Protein AF-U1PH98-F1 (afdb_monomer_lite)

Foldseek 3Di:
DDDDDDDPDDPPPPPPPPPPPPPVPDPDQPLVVLLLPDADDPVLLVVLVQLLCLLVVNDPDPPDFLEAEAAAAPPPCQVSSLSPVQQLQQLVNCVVCLVVSQCSQCVPPPDRGQDVVSSVSSVVSSVFEHGHEQADELVVCFPVPPDAPLLRSVLSQQQQCLLQVDDDLQHRGFASHQLRSLLLSVCVVDPCNVVLLVQLVVQVVVVDPDCPPPPPDSRNSVVVCSVDVVSVVRRSLVSVCVRPVDSPCSVVSGDPDRALLNSLVVSVVSQVVSCVVDPHRYAYEYEAEPLCSSCPVPVVNLVRVVSNSVSCRVVVVSRYHYYYYDHDDSVVVVPPVVVVD

Secondary structure (DSSP, 8-state):
-----S-S---TT------------S-S-HHHHHHHH----HHHHHHHHHHHHHHTT--S-TTS-SEEEEE--TTSSHHHHHHHHHHHT-HHHHTTTHHHHHHHHH--TTS--S-HHHHHHHHHHHHH-EEEEEEEEGGGGTT-TT--HHHHHHHHHHT-HHHH--BSSS-BSS-SSHHHHHHHHHHTTSTTGGGHHHHHHHHHHHH-SS--SS---TTTHHHHHHH-HHHHHHHHHHHHHHHHS-STTGGGGS-SS--HHHHHHHHHHHHHHHHTTSSS-EEEEEEEE-HHHHHTT-HHHHHHHHHHHHHHHHHHTTSEEEEEEESS-GGGGHHHHTT--

Sequence (341 aa):
MTESGWFENFPADFEESVRIDRDNQSGSDPRKQAIESYHVTADSKSFVEDFIDRLLDESEDMRTGSNYWLYGYYGSGKSHLLTVLDGLMDSEWMQGRMETVCGDLASDQRSSGLSSELRDRLEDVHSECHVIPISVNLLKYQGQKQRSFSEIVLRHAHQSPDLTGVEDGVSAGLSSQTDVAYFEDWYRTTDAWDDRRSQAKAVVDSETSEPTEYDWERNSIWEDVQEYSALADVVLPKLFEEQTGTRDGYTDIQPSNVDPEEAVRRLESLRDARDREFDKPVKLVLLLDEVSLFIGTDFDRLTELQTLAENVDDIGGGNIQLVATAQANIEDVQPRFAAHG

Organism: NCBI:txid1238424

Structure (mmCIF, N/CA/C/O backbone):
data_AF-U1PH98-F1
#
_entry.id   AF-U1PH98-F1
#
loop_
_atom_site.group_PDB
_atom_site.id
_atom_site.type_symbol
_atom_site.label_atom_id
_atom_site.label_alt_id
_atom_site.label_comp_id
_atom_site.label_asym_id
_atom_site.label_entity_id
_atom_site.label_seq_id
_atom_site.pdbx_PDB_ins_code
_atom_site.Cartn_x
_atom_site.Cartn_y
_atom_site.Cartn_z
_atom_site.occupancy
_atom_site.B_iso_or_equiv
_atom_site.auth_seq_id
_atom_site.auth_comp_id
_atom_site.auth_asym_id
_atom_site.auth_atom_id
_atom_site.pdbx_PDB_model_num
ATOM 1 N N . MET A 1 1 ? 50.730 29.680 19.683 1.00 37.62 1 MET A N 1
ATOM 2 C CA . MET A 1 1 ? 50.411 28.598 20.633 1.00 37.62 1 MET A CA 1
ATOM 3 C C . MET A 1 1 ? 48.919 28.375 20.537 1.00 37.62 1 MET A C 1
ATOM 5 O O . MET A 1 1 ? 48.156 29.178 21.046 1.00 37.62 1 MET A O 1
ATOM 9 N N . THR A 1 2 ? 48.542 27.399 19.722 1.00 35.78 2 THR A N 1
ATOM 10 C CA . THR A 1 2 ? 47.176 26.917 19.504 1.00 35.78 2 THR A CA 1
ATOM 11 C C . THR A 1 2 ? 46.928 25.794 20.502 1.00 35.78 2 THR A C 1
ATOM 13 O O . THR A 1 2 ? 47.647 24.799 20.456 1.00 35.78 2 THR A O 1
ATOM 16 N N . GLU A 1 3 ? 45.960 25.956 21.400 1.00 34.81 3 GLU A N 1
ATOM 17 C CA . GLU A 1 3 ? 45.480 24.854 22.235 1.00 34.81 3 GLU A CA 1
ATOM 18 C C . GLU A 1 3 ? 44.272 24.209 21.557 1.00 34.81 3 GLU A C 1
ATOM 20 O O . GLU A 1 3 ? 43.172 24.757 21.505 1.00 34.81 3 GLU A O 1
ATOM 25 N N . SER A 1 4 ? 44.544 23.045 20.978 1.00 47.31 4 SER A N 1
ATOM 26 C CA . SER A 1 4 ? 43.584 22.073 20.480 1.00 47.31 4 SER A CA 1
ATOM 27 C C . SER A 1 4 ? 43.102 21.251 21.675 1.00 47.31 4 SER A C 1
ATOM 29 O O . SER A 1 4 ? 43.891 20.516 22.258 1.00 47.31 4 SER A O 1
ATOM 31 N N . GLY A 1 5 ? 41.834 21.383 22.055 1.00 43.06 5 GLY A N 1
ATOM 32 C CA . GLY A 1 5 ? 41.282 20.692 23.226 1.00 43.06 5 GLY A CA 1
ATOM 33 C C . GLY A 1 5 ? 39.797 20.371 23.097 1.00 43.06 5 GLY A C 1
ATOM 34 O O . GLY A 1 5 ? 39.061 20.530 24.060 1.00 43.06 5 GLY A O 1
ATOM 35 N N . TRP A 1 6 ? 39.347 19.988 21.899 1.00 51.62 6 TRP A N 1
ATOM 36 C CA . TRP A 1 6 ? 37.935 19.672 21.632 1.00 51.62 6 TRP A CA 1
ATOM 37 C C . TRP A 1 6 ? 37.673 18.188 21.312 1.00 51.62 6 TRP A C 1
ATOM 39 O O . TRP A 1 6 ? 36.518 17.804 21.189 1.00 51.62 6 TRP A O 1
ATOM 49 N N . PHE A 1 7 ? 38.709 17.342 21.218 1.00 42.56 7 PHE A N 1
ATOM 50 C CA . PHE A 1 7 ? 38.578 15.935 20.798 1.00 42.56 7 PHE A CA 1
ATOM 51 C C . PHE A 1 7 ? 39.439 14.963 21.616 1.00 42.56 7 PHE A C 1
ATOM 53 O O . PHE A 1 7 ? 40.167 14.151 21.056 1.00 42.56 7 PHE A O 1
ATOM 60 N N . GLU A 1 8 ? 39.365 15.006 22.943 1.00 43.09 8 GLU A N 1
ATOM 61 C CA . GLU A 1 8 ? 39.935 13.928 23.762 1.00 43.09 8 GLU A CA 1
ATOM 62 C C . GLU A 1 8 ? 38.895 13.427 24.760 1.00 43.09 8 GLU A C 1
ATOM 64 O O . GLU A 1 8 ? 38.812 13.906 25.888 1.00 43.09 8 GLU A O 1
ATOM 69 N N . ASN A 1 9 ? 38.051 12.508 24.268 1.00 45.00 9 ASN A N 1
ATOM 70 C CA . ASN A 1 9 ? 37.508 11.314 24.938 1.00 45.00 9 ASN A CA 1
ATOM 71 C C . ASN A 1 9 ? 36.168 10.911 24.300 1.00 45.00 9 ASN A C 1
ATOM 73 O O . ASN A 1 9 ? 35.105 11.166 24.862 1.00 45.00 9 ASN A O 1
ATOM 77 N N . PHE A 1 10 ? 36.221 10.246 23.144 1.00 44.81 10 PHE A N 1
ATOM 78 C CA . PHE A 1 10 ? 35.099 9.435 22.664 1.00 44.81 10 PHE A CA 1
ATOM 79 C C . PHE A 1 10 ? 35.416 7.950 22.915 1.00 44.81 10 PHE A C 1
ATOM 81 O O . PHE A 1 10 ? 36.537 7.520 22.624 1.00 44.81 10 PHE A O 1
ATOM 88 N N . PRO A 1 11 ? 34.483 7.161 23.480 1.00 43.06 11 PRO A N 1
ATOM 89 C CA . PRO A 1 11 ? 34.591 5.703 23.522 1.00 43.06 11 PRO A CA 1
ATOM 90 C C . PRO A 1 11 ? 34.730 5.122 22.107 1.00 43.06 11 PRO A C 1
ATOM 92 O O . PRO A 1 11 ? 34.219 5.697 21.151 1.00 43.06 11 PRO A O 1
ATOM 95 N N . ALA A 1 12 ? 35.379 3.963 21.977 1.00 46.84 12 ALA A N 1
ATOM 96 C CA . ALA A 1 12 ? 35.670 3.314 20.692 1.00 46.84 12 ALA A CA 1
ATOM 97 C C . ALA A 1 12 ? 34.436 2.810 19.901 1.00 46.84 12 ALA A C 1
ATOM 99 O O . ALA A 1 12 ? 34.620 2.277 18.814 1.00 46.84 12 ALA A O 1
ATOM 100 N N . ASP A 1 13 ? 33.215 3.035 20.399 1.00 43.91 13 ASP A N 1
ATOM 101 C CA . ASP A 1 13 ? 31.945 2.639 19.766 1.00 43.91 13 ASP A CA 1
ATOM 102 C C . ASP A 1 13 ? 31.075 3.856 19.392 1.00 43.91 13 ASP A C 1
ATOM 104 O O . ASP A 1 13 ? 29.851 3.838 19.513 1.00 43.91 13 ASP A O 1
ATOM 108 N N . PHE A 1 14 ? 31.697 4.957 18.968 1.00 33.25 14 PHE A N 1
ATOM 109 C CA . PHE A 1 14 ? 30.978 6.135 18.481 1.00 33.25 14 PHE A CA 1
ATOM 110 C C . PHE A 1 14 ? 30.845 6.090 16.951 1.00 33.25 14 PHE A C 1
ATOM 112 O O . PHE A 1 14 ? 31.545 6.793 16.224 1.00 33.25 14 PHE A O 1
ATOM 119 N N . GLU A 1 15 ? 29.944 5.241 16.449 1.00 39.72 15 GLU A N 1
ATOM 120 C CA . GLU A 1 15 ? 29.408 5.371 15.088 1.00 39.72 15 GLU A CA 1
ATOM 121 C C . GLU A 1 15 ? 28.337 6.470 15.077 1.00 39.72 15 GLU A C 1
ATOM 123 O O . GLU A 1 15 ? 27.137 6.216 14.997 1.00 39.72 15 GLU A O 1
ATOM 128 N N . GLU A 1 16 ? 28.764 7.727 15.167 1.00 37.12 16 GLU A N 1
ATOM 129 C CA . GLU A 1 16 ? 27.885 8.854 14.860 1.00 37.12 16 GLU A CA 1
ATOM 130 C C . GLU A 1 16 ? 27.808 8.992 13.336 1.00 37.12 16 GLU A C 1
ATOM 132 O O . GLU A 1 16 ? 28.489 9.800 12.701 1.00 37.12 16 GLU A O 1
ATOM 137 N N . SER A 1 17 ? 26.999 8.130 12.714 1.00 37.72 17 SER A N 1
ATOM 138 C CA . SER A 1 17 ? 26.569 8.353 11.341 1.00 37.72 17 SER A CA 1
ATOM 139 C C . SER A 1 17 ? 25.684 9.594 11.344 1.00 37.72 17 SER A C 1
ATOM 141 O O . SER A 1 17 ? 24.525 9.536 11.757 1.00 37.72 17 SER A O 1
ATOM 143 N N . VAL A 1 18 ? 26.216 10.725 10.889 1.00 33.09 18 VAL A N 1
ATOM 144 C CA . VAL A 1 18 ? 25.385 11.882 10.560 1.00 33.09 18 VAL A CA 1
ATOM 145 C C . VAL A 1 18 ? 24.500 11.474 9.383 1.00 33.09 18 VAL A C 1
ATOM 147 O O . VAL A 1 18 ? 24.920 11.500 8.226 1.00 33.09 18 VAL A O 1
ATOM 150 N N . ARG A 1 19 ? 23.274 11.041 9.682 1.00 45.16 19 ARG A N 1
ATOM 151 C CA . ARG A 1 19 ? 22.217 10.897 8.686 1.00 45.16 19 ARG A CA 1
ATOM 152 C C . ARG A 1 19 ? 21.704 12.297 8.414 1.00 45.16 19 ARG A C 1
ATOM 154 O O . ARG A 1 19 ? 21.053 12.905 9.256 1.00 45.16 19 ARG A O 1
ATOM 161 N N . ILE A 1 20 ? 22.056 12.831 7.251 1.00 37.91 20 ILE A N 1
ATOM 162 C CA . ILE A 1 20 ? 21.333 13.972 6.706 1.00 37.91 20 ILE A CA 1
ATOM 163 C C . ILE A 1 20 ? 20.022 13.389 6.192 1.00 37.91 20 ILE A C 1
ATOM 165 O O . ILE A 1 20 ? 19.916 13.041 5.017 1.00 37.91 20 ILE A O 1
ATOM 169 N N . ASP A 1 21 ? 19.041 13.244 7.080 1.00 40.88 21 ASP A N 1
ATOM 170 C CA . ASP A 1 21 ? 17.664 13.254 6.618 1.00 40.88 21 ASP A CA 1
ATOM 171 C C . ASP A 1 21 ? 17.481 14.616 5.952 1.00 40.88 21 ASP A C 1
ATOM 173 O O . ASP A 1 21 ? 17.541 15.674 6.585 1.00 40.88 21 ASP A O 1
ATOM 177 N N . ARG A 1 22 ? 17.332 14.606 4.625 1.00 42.78 22 ARG A N 1
ATOM 178 C CA . ARG A 1 22 ? 16.648 15.701 3.948 1.00 42.78 22 ARG A CA 1
ATOM 179 C C . ARG A 1 22 ? 15.192 15.601 4.385 1.00 42.78 22 ARG A C 1
ATOM 181 O O . ARG A 1 22 ? 14.341 15.172 3.612 1.00 42.78 22 ARG A O 1
ATOM 188 N N . ASP A 1 23 ? 14.911 16.001 5.621 1.00 39.31 23 ASP A N 1
ATOM 189 C CA . ASP A 1 23 ? 13.588 16.500 5.943 1.00 39.31 23 ASP A CA 1
ATOM 190 C C . ASP A 1 23 ? 13.297 17.557 4.890 1.00 39.31 23 ASP A C 1
ATOM 192 O O . ASP A 1 23 ? 14.108 18.461 4.648 1.00 39.31 23 ASP A O 1
ATOM 196 N N . ASN A 1 24 ? 12.204 17.340 4.171 1.00 42.88 24 ASN A N 1
ATOM 197 C CA . ASN A 1 24 ? 11.828 18.052 2.967 1.00 42.88 24 ASN A CA 1
ATOM 198 C C . ASN A 1 24 ? 11.469 19.506 3.341 1.00 42.88 24 ASN A C 1
ATOM 200 O O . ASN A 1 24 ? 10.311 19.900 3.379 1.00 42.88 24 ASN A O 1
ATOM 204 N N . GLN A 1 25 ? 12.477 20.325 3.663 1.00 38.06 25 GLN A N 1
ATOM 205 C CA . GLN A 1 25 ? 12.346 21.748 4.007 1.00 38.06 25 GLN A CA 1
ATOM 206 C C . GLN A 1 25 ? 11.943 22.598 2.791 1.00 38.06 25 GLN A C 1
ATOM 208 O O . GLN A 1 25 ? 11.728 23.802 2.900 1.00 38.06 25 GLN A O 1
ATOM 213 N N . SER A 1 26 ? 11.834 21.975 1.619 1.00 44.28 26 SER A N 1
ATOM 214 C CA . SER A 1 26 ? 11.168 22.528 0.450 1.00 44.28 26 SER A CA 1
ATOM 215 C C . SER A 1 26 ? 9.878 21.740 0.280 1.00 44.28 26 SER A C 1
ATOM 217 O O . SER A 1 26 ? 9.949 20.539 0.056 1.00 44.28 26 SER A O 1
ATOM 219 N N . GLY A 1 27 ? 8.712 22.384 0.364 1.00 52.47 27 GLY A N 1
ATOM 220 C CA . GLY A 1 27 ? 7.401 21.776 0.074 1.00 52.47 27 GLY A CA 1
ATOM 221 C C . GLY A 1 27 ? 7.215 21.398 -1.405 1.00 52.47 27 GLY A C 1
ATOM 222 O O . GLY A 1 27 ? 6.177 21.674 -1.994 1.00 52.47 27 GLY A O 1
ATOM 223 N N . SER A 1 28 ? 8.257 20.855 -2.029 1.00 64.25 28 SER A N 1
ATOM 224 C CA . SER A 1 28 ? 8.316 20.403 -3.407 1.00 64.25 28 SER A CA 1
ATOM 225 C C . SER A 1 28 ? 8.270 18.879 -3.402 1.00 64.25 28 SER A C 1
ATOM 227 O O . SER A 1 28 ? 9.022 18.224 -2.677 1.00 64.25 28 SER A O 1
ATOM 229 N N . ASP A 1 29 ? 7.357 18.337 -4.199 1.00 83.31 29 ASP A N 1
ATOM 230 C CA . ASP A 1 29 ? 7.126 16.906 -4.343 1.00 83.31 29 ASP A CA 1
ATOM 231 C C . ASP A 1 29 ? 8.427 16.183 -4.763 1.00 83.31 29 ASP A C 1
ATOM 233 O O . ASP A 1 29 ? 9.024 16.558 -5.784 1.00 83.31 29 ASP A O 1
ATOM 237 N N . PRO A 1 30 ? 8.898 15.174 -4.002 1.00 86.31 30 PRO A N 1
ATOM 238 C CA . PRO A 1 30 ? 10.121 14.443 -4.332 1.00 86.31 30 PRO A CA 1
ATOM 239 C C . PRO A 1 30 ? 10.048 13.756 -5.703 1.00 86.31 30 PRO A C 1
ATOM 241 O O . PRO A 1 30 ? 11.072 13.671 -6.384 1.00 86.31 30 PRO A O 1
ATOM 244 N N . ARG A 1 31 ? 8.855 13.345 -6.154 1.00 92.06 31 ARG A N 1
ATOM 245 C CA . ARG A 1 31 ? 8.642 12.704 -7.463 1.00 92.06 31 ARG A CA 1
ATOM 246 C C . ARG A 1 31 ? 8.945 13.660 -8.604 1.00 92.06 31 ARG A C 1
ATOM 248 O O . ARG A 1 31 ? 9.644 13.301 -9.547 1.00 92.06 31 ARG A O 1
ATOM 255 N N . LYS A 1 32 ? 8.517 14.920 -8.473 1.00 90.56 32 LYS A N 1
ATOM 256 C CA . LYS A 1 32 ? 8.798 15.968 -9.463 1.00 90.56 32 LYS A CA 1
ATOM 257 C C . LYS A 1 32 ? 10.302 16.199 -9.620 1.00 90.56 32 LYS A C 1
ATOM 259 O O . LYS A 1 32 ? 10.815 16.179 -10.732 1.00 90.56 32 LYS A O 1
ATOM 264 N N . GLN A 1 33 ? 11.015 16.367 -8.506 1.00 90.31 33 GLN A N 1
ATOM 265 C CA . GLN A 1 33 ? 12.470 16.565 -8.529 1.00 90.31 33 GLN A CA 1
ATOM 266 C C . GLN A 1 33 ? 13.204 15.345 -9.097 1.00 90.31 33 GLN A C 1
ATOM 268 O O . GLN A 1 33 ? 14.204 15.492 -9.806 1.00 90.31 33 GLN A O 1
ATOM 273 N N . ALA A 1 34 ? 12.723 14.138 -8.786 1.00 91.00 34 ALA A N 1
ATOM 274 C CA . ALA A 1 34 ? 13.278 12.912 -9.333 1.00 91.00 34 ALA A CA 1
ATOM 275 C C . ALA A 1 34 ? 13.111 12.871 -10.856 1.00 91.00 34 ALA A C 1
ATOM 277 O O . ALA A 1 34 ? 14.103 12.666 -11.547 1.00 91.00 34 ALA A O 1
ATOM 278 N N . ILE A 1 35 ? 11.913 13.150 -11.376 1.00 90.81 35 ILE A N 1
ATOM 279 C CA . ILE A 1 35 ? 11.618 13.195 -12.816 1.00 90.81 35 ILE A CA 1
ATOM 280 C C . ILE A 1 35 ? 12.482 14.234 -13.542 1.00 90.81 35 ILE A C 1
ATOM 282 O O . ILE A 1 35 ? 13.145 13.888 -14.516 1.00 90.81 35 ILE A O 1
ATOM 286 N N . GLU A 1 36 ? 12.565 15.465 -13.029 1.00 89.69 36 GLU A N 1
ATOM 287 C CA . GLU A 1 36 ? 13.363 16.552 -13.628 1.00 89.69 36 GLU A CA 1
ATOM 288 C C . GLU A 1 36 ? 14.866 16.232 -13.719 1.00 89.69 36 GLU A C 1
ATOM 290 O O . GLU A 1 36 ? 15.572 16.751 -14.582 1.00 89.69 36 GLU A O 1
ATOM 295 N N . SER A 1 37 ? 15.380 15.403 -12.806 1.00 88.69 37 SER A N 1
ATOM 296 C CA . SER A 1 37 ? 16.801 15.038 -12.742 1.00 88.69 37 SER A CA 1
ATOM 297 C C . SER A 1 37 ? 17.108 13.642 -13.292 1.00 88.69 37 SER A C 1
ATOM 299 O O . SER A 1 37 ? 18.276 13.229 -13.312 1.00 88.69 37 SER A O 1
ATOM 301 N N . TYR A 1 38 ? 16.089 12.898 -13.732 1.00 89.00 38 TYR A N 1
ATOM 302 C CA . TYR A 1 38 ? 16.256 11.526 -14.184 1.00 89.00 38 TYR A CA 1
ATOM 303 C C . TYR A 1 38 ? 16.830 11.465 -15.596 1.00 89.00 38 TYR A C 1
ATOM 305 O O . TYR A 1 38 ? 16.337 12.100 -16.522 1.00 89.00 38 TYR A O 1
ATOM 313 N N . HIS A 1 39 ? 17.864 10.646 -15.765 1.00 85.56 39 HIS A N 1
ATOM 314 C CA . HIS A 1 39 ? 18.476 10.409 -17.065 1.00 85.56 39 HIS A CA 1
ATOM 315 C C . HIS A 1 39 ? 17.968 9.073 -17.608 1.00 85.56 39 HIS A C 1
ATOM 317 O O . HIS A 1 39 ? 18.297 8.012 -17.070 1.00 85.56 39 HIS A O 1
ATOM 323 N N . VAL A 1 40 ? 17.167 9.118 -18.675 1.00 84.31 40 VAL A N 1
ATOM 324 C CA . VAL A 1 40 ? 16.612 7.909 -19.296 1.00 84.31 40 VAL A CA 1
ATOM 325 C C . VAL A 1 40 ? 17.722 7.135 -20.011 1.00 84.31 40 VAL A C 1
ATOM 327 O O . VAL A 1 40 ? 18.382 7.637 -20.927 1.00 84.31 40 VAL A O 1
ATOM 330 N N . THR A 1 41 ? 17.918 5.889 -19.584 1.00 85.00 41 THR A N 1
ATOM 331 C CA . THR A 1 41 ? 18.849 4.925 -20.182 1.00 85.00 41 THR A CA 1
ATOM 332 C C . THR A 1 41 ? 18.084 3.924 -21.041 1.00 85.00 41 THR A C 1
ATOM 334 O O . THR A 1 41 ? 16.873 3.782 -20.896 1.00 85.00 41 THR A O 1
ATOM 337 N N . ALA A 1 42 ? 18.776 3.198 -21.923 1.00 83.31 42 ALA A N 1
ATOM 338 C CA . ALA A 1 42 ? 18.140 2.135 -22.706 1.00 83.31 42 ALA A CA 1
ATOM 339 C C . ALA A 1 42 ? 17.526 1.044 -21.806 1.00 83.31 42 ALA A C 1
ATOM 341 O O . ALA A 1 42 ? 16.417 0.588 -22.075 1.00 83.31 42 ALA A O 1
ATOM 342 N N . ASP A 1 43 ? 18.211 0.686 -20.716 1.00 85.25 43 ASP A N 1
ATOM 343 C CA . ASP A 1 43 ? 17.750 -0.337 -19.773 1.00 85.25 43 ASP A CA 1
ATOM 344 C C . ASP A 1 43 ? 16.519 0.136 -18.994 1.00 85.25 43 ASP A C 1
ATOM 346 O O . ASP A 1 43 ? 15.524 -0.580 -18.923 1.00 85.25 43 ASP A O 1
ATOM 350 N N . SER A 1 44 ? 16.544 1.363 -18.457 1.00 87.06 44 SER A N 1
ATOM 351 C CA . SER A 1 44 ? 15.386 1.910 -17.742 1.00 87.06 44 SER A CA 1
ATOM 352 C C . SER A 1 44 ? 14.187 2.138 -18.652 1.00 87.06 44 SER A C 1
ATOM 354 O O . SER A 1 44 ? 13.066 1.864 -18.239 1.00 87.06 44 SER A O 1
ATOM 356 N N . LYS A 1 45 ? 14.411 2.561 -19.900 1.00 86.38 45 LYS A N 1
ATOM 357 C CA . LYS A 1 45 ? 13.351 2.648 -20.905 1.00 86.38 45 LYS A CA 1
ATOM 358 C C . LYS A 1 45 ? 12.714 1.280 -21.165 1.00 86.38 45 LYS A C 1
ATOM 360 O O . LYS A 1 45 ? 11.502 1.162 -21.055 1.00 86.38 45 LYS A O 1
ATOM 365 N N . SER A 1 46 ? 13.532 0.262 -21.443 1.00 86.81 46 SER A N 1
ATOM 366 C CA . SER A 1 46 ? 13.046 -1.098 -21.725 1.00 86.81 46 SER A CA 1
ATOM 367 C C . SER A 1 46 ? 12.281 -1.684 -20.535 1.00 86.81 46 SER A C 1
ATOM 369 O O . SER A 1 46 ? 11.260 -2.334 -20.717 1.00 86.81 46 SER A O 1
ATOM 371 N N . PHE A 1 47 ? 12.757 -1.425 -19.312 1.00 90.19 47 PHE A N 1
ATOM 372 C CA . PHE A 1 47 ? 12.061 -1.821 -18.089 1.00 90.19 47 PHE A CA 1
ATOM 373 C C . PHE A 1 47 ? 10.694 -1.142 -17.956 1.00 90.19 47 PHE A C 1
ATOM 375 O O . PHE A 1 47 ? 9.719 -1.827 -17.680 1.00 90.19 47 PHE A O 1
ATOM 382 N N . VAL A 1 48 ? 10.607 0.179 -18.149 1.00 90.75 48 VAL A N 1
ATOM 383 C CA . VAL A 1 48 ? 9.329 0.901 -18.030 1.00 90.75 48 VAL A CA 1
ATOM 384 C C . VAL A 1 48 ? 8.348 0.470 -19.126 1.00 90.75 48 VAL A C 1
ATOM 386 O O . VAL A 1 48 ? 7.170 0.309 -18.834 1.00 90.75 48 VAL A O 1
ATOM 389 N N . GLU A 1 49 ? 8.813 0.238 -20.358 1.00 89.00 49 GLU A N 1
ATOM 390 C CA . GLU A 1 49 ? 7.972 -0.280 -21.450 1.00 89.00 49 GLU A CA 1
ATOM 391 C C . GLU A 1 49 ? 7.370 -1.648 -21.092 1.00 89.00 49 GLU A C 1
ATOM 393 O O . GLU A 1 49 ? 6.146 -1.787 -21.106 1.00 89.00 49 GLU A O 1
ATOM 398 N N . ASP A 1 50 ? 8.203 -2.608 -20.674 1.00 89.31 50 ASP A N 1
ATOM 399 C CA . ASP A 1 50 ? 7.752 -3.941 -20.246 1.00 89.31 50 ASP A CA 1
ATOM 400 C C . ASP A 1 50 ? 6.848 -3.880 -19.002 1.00 89.31 50 ASP A C 1
ATOM 402 O O . ASP A 1 50 ? 5.864 -4.611 -18.912 1.00 89.31 50 ASP A O 1
ATOM 406 N N . PHE A 1 51 ? 7.138 -2.977 -18.059 1.00 91.94 51 PHE A N 1
ATOM 407 C CA . PHE A 1 51 ? 6.291 -2.743 -16.889 1.00 91.94 51 PHE A CA 1
ATOM 408 C C . PHE A 1 51 ? 4.887 -2.283 -17.293 1.00 91.94 51 PHE A C 1
ATOM 410 O O . PHE A 1 51 ? 3.894 -2.830 -16.813 1.00 91.94 51 PHE A O 1
ATOM 417 N N . ILE A 1 52 ? 4.795 -1.330 -18.224 1.00 92.31 52 ILE A N 1
ATOM 418 C CA . ILE A 1 52 ? 3.515 -0.855 -18.758 1.00 92.31 52 ILE A CA 1
ATOM 419 C C . ILE A 1 52 ? 2.789 -1.972 -19.526 1.00 92.31 52 ILE A C 1
ATOM 421 O O . ILE A 1 52 ? 1.588 -2.136 -19.325 1.00 92.31 52 ILE A O 1
ATOM 425 N N . ASP A 1 53 ? 3.499 -2.787 -20.322 1.00 89.88 53 ASP A N 1
ATOM 426 C CA . ASP A 1 53 ? 2.910 -3.954 -21.013 1.00 89.88 53 ASP A CA 1
ATOM 427 C C . ASP A 1 53 ? 2.236 -4.904 -20.028 1.00 89.88 53 ASP A C 1
ATOM 429 O O . ASP A 1 53 ? 1.120 -5.363 -20.266 1.00 89.88 53 ASP A O 1
ATOM 433 N N . ARG A 1 54 ? 2.885 -5.194 -18.897 1.00 87.88 54 ARG A N 1
ATOM 434 C CA . ARG A 1 54 ? 2.285 -6.058 -17.874 1.00 87.88 54 ARG A CA 1
ATOM 435 C C . ARG A 1 54 ? 1.131 -5.388 -17.149 1.00 87.88 54 ARG A C 1
ATOM 437 O O . ARG A 1 54 ? 0.165 -6.061 -16.811 1.00 87.88 54 ARG A O 1
ATOM 444 N N . LEU A 1 55 ? 1.224 -4.087 -16.882 1.00 89.56 55 LEU A N 1
ATOM 445 C CA . LEU A 1 55 ? 0.175 -3.348 -16.177 1.00 89.56 55 LEU A CA 1
ATOM 446 C C . LEU A 1 55 ? -1.129 -3.296 -16.986 1.00 89.56 55 LEU A C 1
ATOM 448 O O . LEU A 1 55 ? -2.209 -3.412 -16.403 1.00 89.56 55 LEU A O 1
ATOM 452 N N . LEU A 1 56 ? -1.011 -3.190 -18.312 1.00 90.31 56 LEU A N 1
ATOM 453 C CA . LEU A 1 56 ? -2.117 -3.207 -19.272 1.00 90.31 56 LEU A CA 1
ATOM 454 C C . LEU A 1 56 ? -2.574 -4.623 -19.682 1.00 90.31 56 LEU A C 1
ATOM 456 O O . LEU A 1 56 ? -3.506 -4.749 -20.468 1.00 90.31 56 LEU A O 1
ATOM 460 N N . ASP A 1 57 ? -1.960 -5.686 -19.147 1.00 86.31 57 ASP A N 1
ATOM 461 C CA . ASP A 1 57 ? -2.224 -7.087 -19.538 1.00 86.31 57 ASP A CA 1
ATOM 462 C C . ASP A 1 57 ? -1.962 -7.368 -21.040 1.00 86.31 57 ASP A C 1
ATOM 464 O O . ASP A 1 57 ? -2.583 -8.219 -21.676 1.00 86.31 57 ASP A O 1
ATOM 468 N N . GLU A 1 58 ? -1.006 -6.640 -21.625 1.00 84.69 58 GLU A N 1
ATOM 469 C CA . GLU A 1 58 ? -0.582 -6.746 -23.029 1.00 84.69 58 GLU A CA 1
ATOM 470 C C . GLU A 1 58 ? 0.696 -7.582 -23.207 1.00 84.69 58 GLU A C 1
ATOM 472 O O . GLU A 1 58 ? 1.163 -7.799 -24.328 1.00 84.69 58 GLU A O 1
ATOM 477 N N . SER A 1 59 ? 1.287 -8.056 -22.109 1.00 77.81 59 SER A N 1
ATOM 478 C CA . SER A 1 59 ? 2.551 -8.789 -22.150 1.00 77.81 59 SER A CA 1
ATOM 479 C C . SER A 1 59 ? 2.426 -10.117 -22.903 1.00 77.81 59 SER A C 1
ATOM 481 O O . SER A 1 59 ? 1.577 -10.958 -22.605 1.00 77.81 59 SER A O 1
ATOM 483 N N . GLU A 1 60 ? 3.332 -10.350 -23.859 1.00 61.34 60 GLU A N 1
ATOM 484 C CA . GLU A 1 60 ? 3.379 -11.605 -24.621 1.00 61.34 60 GLU A CA 1
ATOM 485 C C . GLU A 1 60 ? 3.778 -12.816 -23.754 1.00 61.34 60 GLU A C 1
ATOM 487 O O . GLU A 1 60 ? 3.510 -13.965 -24.126 1.00 61.34 60 GLU A O 1
ATOM 492 N N . ASP A 1 61 ? 4.412 -12.583 -22.598 1.00 64.25 61 ASP A N 1
ATOM 493 C CA . ASP A 1 61 ? 4.897 -13.633 -21.706 1.00 64.25 61 ASP A CA 1
ATOM 494 C C . ASP A 1 61 ? 4.001 -13.830 -20.479 1.00 64.25 61 ASP A C 1
ATOM 496 O O . ASP A 1 61 ? 4.294 -13.372 -19.376 1.00 64.25 61 ASP A O 1
ATOM 500 N N . MET A 1 62 ? 2.956 -14.640 -20.657 1.00 54.38 62 MET A N 1
ATOM 501 C CA . MET A 1 62 ? 2.058 -15.075 -19.577 1.00 54.38 62 MET A CA 1
ATOM 502 C C . MET A 1 62 ? 2.750 -15.885 -18.459 1.00 54.38 62 MET A C 1
ATOM 504 O O . MET A 1 62 ? 2.078 -16.318 -17.525 1.00 54.38 62 MET A O 1
ATOM 508 N N . ARG A 1 63 ? 4.056 -16.189 -18.563 1.00 55.50 63 ARG A N 1
ATOM 509 C CA . ARG A 1 63 ? 4.812 -16.886 -17.507 1.00 55.50 63 ARG A CA 1
ATOM 510 C C . ARG A 1 63 ? 5.544 -15.944 -16.569 1.00 55.50 63 ARG A C 1
ATOM 512 O O . ARG A 1 63 ? 5.975 -16.404 -15.512 1.00 55.50 63 ARG A O 1
ATOM 519 N N . THR A 1 64 ? 5.741 -14.688 -16.957 1.00 63.69 64 THR A N 1
ATOM 520 C CA . THR A 1 64 ? 6.424 -13.739 -16.090 1.00 63.69 64 THR A CA 1
ATOM 521 C C . THR A 1 64 ? 5.399 -13.144 -15.130 1.00 63.69 64 THR A C 1
ATOM 523 O O . THR A 1 64 ? 4.429 -12.530 -15.560 1.00 63.69 64 THR A O 1
ATOM 526 N N . GLY A 1 65 ? 5.585 -13.400 -13.832 1.00 77.06 65 GLY A N 1
ATOM 527 C CA . GLY A 1 65 ? 4.694 -12.913 -12.780 1.00 77.06 65 GLY A CA 1
ATOM 528 C C . GLY A 1 65 ? 4.680 -11.385 -12.656 1.00 77.06 65 GLY A C 1
ATOM 529 O O . GLY A 1 65 ? 5.344 -10.649 -13.389 1.00 77.06 65 GLY A O 1
ATOM 530 N N . SER A 1 66 ? 3.957 -10.905 -11.656 1.00 84.69 66 SER A N 1
ATOM 531 C CA . SER A 1 66 ? 3.751 -9.495 -11.317 1.00 84.69 66 SER A CA 1
ATOM 532 C C . SER A 1 66 ? 4.926 -8.886 -10.537 1.00 84.69 66 SER A C 1
ATOM 534 O O . SER A 1 66 ? 4.839 -7.757 -10.056 1.00 84.69 66 SER A O 1
ATOM 536 N N . ASN A 1 67 ? 6.031 -9.624 -10.402 1.00 90.56 67 ASN A N 1
ATOM 537 C CA . ASN A 1 67 ? 7.182 -9.278 -9.577 1.00 90.56 67 ASN A CA 1
ATOM 538 C C . ASN A 1 67 ? 8.401 -8.874 -10.425 1.00 90.56 67 ASN A C 1
ATOM 540 O O . ASN A 1 67 ? 8.853 -9.615 -11.299 1.00 90.56 67 ASN A O 1
ATOM 544 N N . TYR A 1 68 ? 8.994 -7.728 -10.101 1.00 91.62 68 TYR A N 1
ATOM 545 C CA . TYR A 1 68 ? 10.182 -7.169 -10.734 1.00 91.62 68 TYR A CA 1
ATOM 546 C C . TYR A 1 68 ? 11.312 -6.978 -9.730 1.00 91.62 68 TYR A C 1
ATOM 548 O O . TYR A 1 68 ? 11.166 -6.299 -8.713 1.00 91.62 68 TYR A O 1
ATOM 556 N N . TRP A 1 69 ? 12.487 -7.498 -10.076 1.00 91.06 69 TRP A N 1
ATOM 557 C CA . TRP A 1 69 ? 13.698 -7.337 -9.281 1.00 91.06 69 TRP A CA 1
ATOM 558 C C . TRP A 1 69 ? 14.707 -6.461 -10.014 1.00 91.06 69 TRP A C 1
ATOM 560 O O . TRP A 1 69 ? 15.316 -6.863 -11.006 1.00 91.06 69 TRP A O 1
ATOM 570 N N . LEU A 1 70 ? 14.907 -5.248 -9.509 1.00 89.88 70 LEU A N 1
ATOM 571 C CA . LEU A 1 70 ? 15.886 -4.316 -10.046 1.00 89.88 70 LEU A CA 1
ATOM 572 C C . LEU A 1 70 ? 17.225 -4.517 -9.344 1.00 89.88 70 LEU A C 1
ATOM 574 O O . LEU A 1 70 ? 17.419 -4.093 -8.202 1.00 89.88 70 LEU A O 1
ATOM 578 N N . TYR A 1 71 ? 18.167 -5.143 -10.044 1.00 88.25 71 TYR A N 1
ATOM 579 C CA . TYR A 1 71 ? 19.511 -5.407 -9.536 1.00 88.25 71 TYR A CA 1
ATOM 580 C C . TYR A 1 71 ? 20.522 -4.356 -9.990 1.00 88.25 71 TYR A C 1
ATOM 582 O O . TYR A 1 71 ? 20.489 -3.868 -11.118 1.00 88.25 71 TYR A O 1
ATOM 590 N N . GLY A 1 72 ? 21.470 -4.013 -9.118 1.00 83.56 72 GLY A N 1
ATOM 591 C CA . GLY A 1 72 ? 22.599 -3.167 -9.496 1.00 83.56 72 GLY A CA 1
ATOM 592 C C . GLY A 1 72 ? 23.412 -2.663 -8.313 1.00 83.56 72 GLY A C 1
ATOM 593 O O . GLY A 1 72 ? 22.947 -2.647 -7.175 1.00 83.56 72 GLY A O 1
ATOM 594 N N . TYR A 1 73 ? 24.619 -2.175 -8.581 1.00 79.88 73 TYR A N 1
ATOM 595 C CA . TYR A 1 73 ? 25.517 -1.653 -7.549 1.00 79.88 73 TYR A CA 1
ATOM 596 C C . TYR A 1 73 ? 24.995 -0.361 -6.890 1.00 79.88 73 TYR A C 1
ATOM 598 O O . TYR A 1 73 ? 24.093 0.310 -7.400 1.00 79.88 73 TYR A O 1
ATOM 606 N N . TYR A 1 74 ? 25.566 0.004 -5.741 1.00 78.94 74 TYR A N 1
ATOM 607 C CA . TYR A 1 74 ? 25.266 1.277 -5.082 1.00 78.94 74 TYR A CA 1
ATOM 608 C C . TYR A 1 74 ? 25.557 2.464 -6.015 1.00 78.94 74 TYR A C 1
ATOM 610 O O . TYR A 1 74 ? 26.577 2.484 -6.705 1.00 78.94 74 TYR A O 1
ATOM 618 N N . GLY A 1 75 ? 24.654 3.448 -6.042 1.00 80.00 75 GLY A N 1
ATOM 619 C CA . GLY A 1 75 ? 24.762 4.618 -6.920 1.00 80.00 75 GLY A CA 1
ATOM 620 C C . GLY A 1 75 ? 24.337 4.386 -8.375 1.00 80.00 75 GLY A C 1
ATOM 621 O O . GLY A 1 75 ? 24.469 5.297 -9.184 1.00 80.00 75 GLY A O 1
ATOM 622 N N . SER A 1 76 ? 23.792 3.212 -8.724 1.00 83.06 76 SER A N 1
ATOM 623 C CA . SER A 1 76 ? 23.313 2.918 -10.087 1.00 83.06 76 SER A CA 1
ATOM 624 C C . SER A 1 76 ? 21.969 3.570 -10.454 1.00 83.06 76 SER A C 1
ATOM 626 O O . SER A 1 76 ? 21.483 3.356 -11.557 1.00 83.06 76 SER A O 1
ATOM 628 N N . GLY A 1 77 ? 21.341 4.318 -9.538 1.00 86.75 77 GLY A N 1
ATOM 629 C CA . GLY A 1 77 ? 20.092 5.047 -9.797 1.00 86.75 77 GLY A CA 1
ATOM 630 C C . GLY A 1 77 ? 18.788 4.254 -9.620 1.00 86.75 77 GLY A C 1
ATOM 631 O O . GLY A 1 77 ? 17.747 4.739 -10.040 1.00 86.75 77 GLY A O 1
ATOM 632 N N . LYS A 1 78 ? 18.803 3.070 -8.990 1.00 91.56 78 LYS A N 1
ATOM 633 C CA . LYS A 1 78 ? 17.594 2.238 -8.781 1.00 91.56 78 LYS A CA 1
ATOM 634 C C . LYS A 1 78 ? 16.528 2.919 -7.920 1.00 91.56 78 LYS A C 1
ATOM 636 O O . LYS A 1 78 ? 15.391 3.023 -8.350 1.00 91.56 78 LYS A O 1
ATOM 641 N N . SER A 1 79 ? 16.908 3.438 -6.753 1.00 91.88 79 SER A N 1
ATOM 642 C CA . SER A 1 79 ? 16.004 4.192 -5.871 1.00 91.88 79 SER A CA 1
ATOM 643 C C . SER A 1 79 ? 15.431 5.429 -6.565 1.00 91.88 79 SER A C 1
ATOM 645 O O . SER A 1 79 ? 14.258 5.758 -6.416 1.00 91.88 79 SER A O 1
ATOM 647 N N . HIS A 1 80 ? 16.255 6.090 -7.389 1.00 92.31 80 HIS A N 1
ATOM 648 C CA . HIS A 1 80 ? 15.826 7.217 -8.219 1.00 92.31 80 HIS A CA 1
ATOM 649 C C . HIS A 1 80 ? 14.795 6.770 -9.261 1.00 92.31 80 HIS A C 1
ATOM 651 O O . HIS A 1 80 ? 13.757 7.408 -9.380 1.00 92.31 80 HIS A O 1
ATOM 657 N N . LEU A 1 81 ? 15.034 5.653 -9.959 1.00 93.75 81 LEU A N 1
ATOM 658 C CA . LEU A 1 81 ? 14.062 5.051 -10.877 1.00 93.75 81 LEU A CA 1
ATOM 659 C C . LEU A 1 81 ? 12.759 4.676 -10.157 1.00 93.75 81 LEU A C 1
ATOM 661 O O . LEU A 1 81 ? 11.699 4.969 -10.690 1.00 93.75 81 LEU A O 1
ATOM 665 N N . LEU A 1 82 ? 12.809 4.111 -8.947 1.00 95.38 82 LEU A N 1
ATOM 666 C CA . LEU A 1 82 ? 11.605 3.848 -8.147 1.00 95.38 82 LEU A CA 1
ATOM 667 C C . LEU A 1 82 ? 10.840 5.129 -7.818 1.00 95.38 82 LEU A C 1
ATOM 669 O O . LEU A 1 82 ? 9.627 5.142 -7.938 1.00 95.38 82 LEU A O 1
ATOM 673 N N . THR A 1 83 ? 11.525 6.220 -7.465 1.00 95.38 83 THR A N 1
ATOM 674 C CA . THR A 1 83 ? 10.855 7.511 -7.208 1.00 95.38 83 THR A CA 1
ATOM 675 C C . 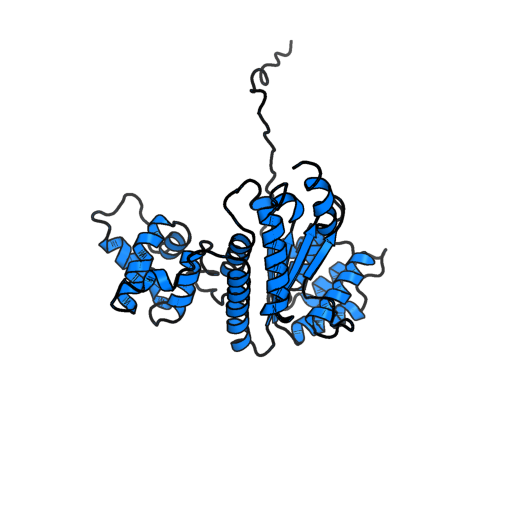THR A 1 83 ? 10.248 8.110 -8.483 1.00 95.38 83 THR A C 1
ATOM 677 O O . THR A 1 83 ? 9.225 8.786 -8.435 1.00 95.38 83 THR A O 1
ATOM 680 N N . VAL A 1 84 ? 10.863 7.865 -9.642 1.00 94.62 84 VAL A N 1
ATOM 681 C CA . VAL A 1 84 ? 10.287 8.241 -10.941 1.00 94.62 84 VAL A CA 1
ATOM 682 C C . VAL A 1 84 ? 9.064 7.385 -11.247 1.00 94.62 84 VAL A C 1
ATOM 684 O O . VAL A 1 84 ? 8.035 7.933 -11.623 1.00 94.62 84 VAL A O 1
ATOM 687 N N . LEU A 1 85 ? 9.152 6.069 -11.046 1.00 96.00 85 LEU A N 1
ATOM 688 C CA . LEU A 1 85 ? 8.050 5.135 -11.264 1.00 96.00 85 LEU A CA 1
ATOM 689 C C . LEU A 1 85 ? 6.871 5.4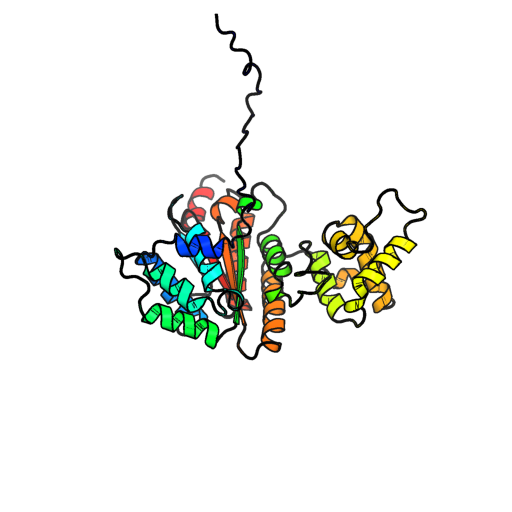24 -10.324 1.00 96.00 85 LEU A C 1
ATOM 691 O O . LEU A 1 85 ? 5.737 5.372 -10.768 1.00 96.00 85 LEU A O 1
ATOM 695 N N . ASP A 1 86 ? 7.139 5.814 -9.079 1.00 96.56 86 ASP A N 1
ATOM 696 C CA . ASP A 1 86 ? 6.146 6.288 -8.106 1.00 96.56 86 ASP A CA 1
ATOM 697 C C . ASP A 1 86 ? 5.348 7.491 -8.635 1.00 96.56 86 ASP A C 1
ATOM 699 O O . ASP A 1 86 ? 4.135 7.550 -8.499 1.00 96.56 86 ASP A O 1
ATOM 703 N N . GLY A 1 87 ? 6.004 8.439 -9.312 1.00 95.50 87 GLY A N 1
ATOM 704 C CA . GLY A 1 87 ? 5.305 9.531 -9.999 1.00 95.50 87 GLY A CA 1
ATOM 705 C C . GLY A 1 87 ? 4.565 9.073 -11.251 1.00 95.50 87 GLY A C 1
ATOM 706 O O . GLY A 1 87 ? 3.402 9.414 -11.435 1.00 95.50 87 GLY A O 1
ATOM 707 N N . LEU A 1 88 ? 5.225 8.292 -12.108 1.00 95.44 88 LEU A N 1
ATOM 708 C CA . LEU A 1 88 ? 4.639 7.823 -13.364 1.00 95.44 88 LEU A CA 1
ATOM 709 C C . LEU A 1 88 ? 3.430 6.912 -13.151 1.00 95.44 88 LEU A C 1
ATOM 711 O O . LEU A 1 88 ? 2.572 6.877 -14.014 1.00 95.44 88 LEU A O 1
ATOM 715 N N . MET A 1 89 ? 3.367 6.169 -12.048 1.00 96.81 89 MET A N 1
ATOM 716 C CA . MET A 1 89 ? 2.297 5.212 -11.764 1.00 96.81 89 MET A CA 1
ATOM 717 C C . MET A 1 89 ? 1.230 5.767 -10.818 1.00 96.81 89 MET A C 1
ATOM 719 O O . MET A 1 89 ? 0.291 5.053 -10.503 1.00 96.81 89 MET A O 1
ATOM 723 N N . ASP A 1 90 ? 1.316 7.022 -10.380 1.00 97.12 90 ASP A N 1
ATOM 724 C CA . ASP A 1 90 ? 0.261 7.652 -9.584 1.00 97.12 90 ASP A CA 1
ATOM 725 C C . ASP A 1 90 ? -0.732 8.362 -10.506 1.00 97.12 90 ASP A C 1
ATOM 727 O O . ASP A 1 90 ? -0.448 9.413 -11.086 1.00 97.12 90 ASP A O 1
ATOM 731 N N . SER A 1 91 ? -1.921 7.776 -10.651 1.00 96.38 91 SER A N 1
ATOM 732 C CA . SER A 1 91 ? -2.949 8.320 -11.536 1.00 96.38 91 SER A CA 1
ATOM 733 C C . SER A 1 91 ? -3.535 9.633 -11.048 1.00 96.38 91 SER A C 1
ATOM 735 O O . SER A 1 91 ? -3.890 10.457 -11.888 1.00 96.38 91 SER A O 1
ATOM 737 N N . GLU A 1 92 ? -3.634 9.861 -9.740 1.00 94.06 92 GLU A N 1
ATOM 738 C CA . GLU A 1 92 ? -4.097 11.138 -9.198 1.00 94.06 92 GLU A CA 1
ATOM 739 C C . GLU A 1 92 ? -3.037 12.224 -9.420 1.00 94.06 92 GLU A C 1
ATOM 741 O O . GLU A 1 92 ? -3.322 13.318 -9.920 1.00 94.06 92 GLU A O 1
ATOM 746 N N . TRP A 1 93 ? -1.775 11.898 -9.150 1.00 94.50 93 TRP A N 1
ATOM 747 C CA . TRP A 1 93 ? -0.662 12.810 -9.363 1.00 94.50 93 TRP A CA 1
ATOM 748 C C . TRP A 1 93 ? -0.433 13.126 -10.843 1.00 94.50 93 TRP A C 1
ATOM 750 O O . TRP A 1 93 ? -0.134 14.270 -11.189 1.00 94.50 93 TRP A O 1
ATOM 760 N N . MET A 1 94 ? -0.621 12.174 -11.751 1.00 94.38 94 MET A N 1
ATOM 761 C CA . MET A 1 94 ? -0.418 12.404 -13.184 1.00 94.38 94 MET A CA 1
ATOM 762 C C . MET A 1 94 ? -1.491 13.301 -13.821 1.00 94.38 94 MET A C 1
ATOM 764 O O . MET A 1 94 ? -1.248 13.880 -14.892 1.00 94.38 94 MET A O 1
ATOM 768 N N . GLN A 1 95 ? -2.636 13.519 -13.158 1.00 91.88 95 GLN A N 1
ATOM 769 C CA . GLN A 1 95 ? -3.686 14.417 -13.651 1.00 91.88 95 GLN A CA 1
ATOM 770 C C . GLN A 1 95 ? -3.149 15.832 -13.890 1.00 91.88 95 GLN A C 1
ATOM 772 O O . GLN A 1 95 ? -2.649 16.515 -12.996 1.00 91.88 95 GLN A O 1
ATOM 777 N N . GLY A 1 96 ? -3.246 16.281 -15.144 1.00 91.56 96 GLY A N 1
ATOM 778 C CA . GLY A 1 96 ? -2.762 17.595 -15.574 1.00 91.56 96 GLY A CA 1
ATOM 779 C C . GLY A 1 96 ? -1.235 17.748 -15.608 1.00 91.56 96 GLY A C 1
ATOM 780 O O . GLY A 1 96 ? -0.759 18.838 -15.922 1.00 91.56 96 GLY A O 1
ATOM 781 N N . ARG A 1 97 ? -0.461 16.690 -15.315 1.00 93.06 97 ARG A N 1
ATOM 782 C CA . ARG A 1 97 ? 1.014 16.715 -15.295 1.00 93.06 97 ARG A CA 1
ATOM 783 C C . ARG A 1 97 ? 1.664 15.961 -16.457 1.00 93.06 97 ARG A C 1
ATOM 785 O O . ARG A 1 97 ? 2.830 16.225 -16.737 1.00 93.06 97 ARG A O 1
ATOM 792 N N . MET A 1 98 ? 0.914 15.120 -17.176 1.00 90.19 98 MET A N 1
ATOM 793 C CA . MET A 1 98 ? 1.409 14.269 -18.271 1.00 90.19 98 MET A CA 1
ATOM 794 C C . MET A 1 98 ? 2.334 14.988 -19.268 1.00 90.19 98 MET A C 1
ATOM 796 O O . MET A 1 98 ? 3.458 14.549 -19.500 1.00 90.19 98 MET A O 1
ATOM 800 N N . GLU A 1 99 ? 1.902 16.127 -19.824 1.00 88.44 99 GLU A N 1
ATOM 801 C CA . GLU A 1 99 ? 2.693 16.865 -20.821 1.00 88.44 99 GLU A CA 1
ATOM 802 C C . GLU A 1 99 ? 4.011 17.402 -20.240 1.00 88.44 99 GLU A C 1
ATOM 804 O O . GLU A 1 99 ? 5.043 17.360 -20.908 1.00 88.44 99 GLU A O 1
ATOM 809 N N . THR A 1 100 ? 3.987 17.868 -18.987 1.00 90.00 100 THR A N 1
ATOM 810 C CA . THR A 1 100 ? 5.182 18.388 -18.305 1.00 90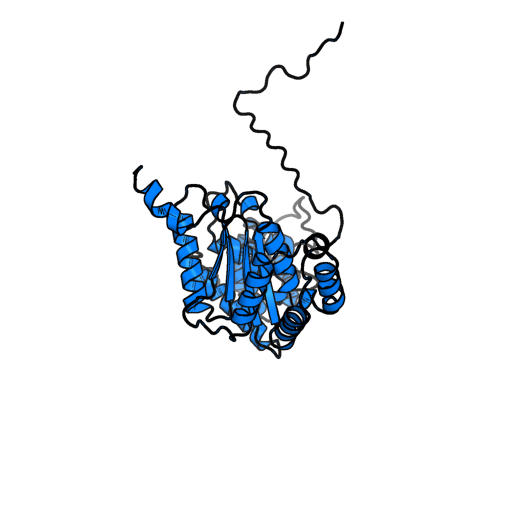.00 100 THR A CA 1
ATOM 811 C C . THR A 1 100 ? 6.152 17.254 -17.987 1.00 90.00 100 THR A C 1
ATOM 813 O O . THR A 1 100 ? 7.317 17.335 -18.358 1.00 90.00 100 THR A O 1
ATOM 816 N N . VAL A 1 101 ? 5.655 16.162 -17.399 1.00 90.19 101 VAL A N 1
ATOM 817 C CA . VAL A 1 101 ? 6.450 14.978 -17.033 1.00 90.19 101 VAL A CA 1
ATOM 818 C C . VAL A 1 101 ? 7.113 14.351 -18.260 1.00 90.19 101 VAL A C 1
ATOM 820 O O . VAL A 1 101 ? 8.316 14.089 -18.250 1.00 90.19 101 VAL A O 1
ATOM 823 N N . CYS A 1 102 ? 6.362 14.173 -19.351 1.00 86.88 102 CYS A N 1
ATOM 824 C CA . CYS A 1 102 ? 6.923 13.669 -20.603 1.00 86.88 102 CYS A CA 1
ATOM 825 C C . CYS A 1 102 ? 7.964 14.628 -21.196 1.00 86.88 102 CYS A C 1
ATOM 827 O O . CYS A 1 102 ? 8.965 14.181 -21.752 1.00 86.88 102 CYS A O 1
ATOM 829 N N . GLY A 1 103 ? 7.740 15.942 -21.083 1.00 85.50 103 GLY A N 1
ATOM 830 C CA . GLY A 1 103 ? 8.689 16.965 -21.522 1.00 85.50 103 GLY A CA 1
ATOM 831 C C . GLY A 1 103 ? 10.007 16.920 -20.748 1.00 85.50 103 GLY A C 1
ATOM 832 O O . GLY A 1 103 ? 11.072 16.939 -21.366 1.00 85.50 103 GLY A O 1
ATOM 833 N N . ASP A 1 104 ? 9.938 16.797 -19.422 1.00 86.56 104 ASP A N 1
ATOM 834 C CA . ASP A 1 104 ? 11.109 16.735 -18.545 1.00 86.56 104 ASP A CA 1
ATOM 835 C C . ASP A 1 104 ? 11.963 15.497 -18.858 1.00 86.56 104 ASP A C 1
ATOM 837 O O . ASP A 1 104 ? 13.164 15.624 -19.108 1.00 86.56 104 ASP A O 1
ATOM 841 N N . LEU A 1 105 ? 11.331 14.326 -18.996 1.00 83.69 105 LEU A N 1
ATOM 842 C CA . LEU A 1 105 ? 12.001 13.065 -19.346 1.00 83.69 105 LEU A CA 1
ATOM 843 C C . LEU A 1 105 ? 12.538 13.024 -20.791 1.00 83.69 105 LEU A C 1
ATOM 845 O O . LEU A 1 105 ? 13.431 12.232 -21.099 1.00 83.69 105 LEU A O 1
ATOM 849 N N . ALA A 1 106 ? 12.017 13.863 -21.693 1.00 74.69 106 ALA A N 1
ATOM 850 C CA . ALA A 1 106 ? 12.481 13.974 -23.079 1.00 74.69 106 ALA A CA 1
ATOM 851 C C . ALA A 1 106 ? 13.559 15.054 -23.293 1.00 74.69 106 ALA A C 1
ATOM 853 O O . ALA A 1 106 ? 14.175 15.103 -24.361 1.00 74.69 106 ALA A O 1
ATOM 854 N N . SER A 1 107 ? 13.785 15.935 -22.314 1.00 62.66 107 SER A N 1
ATOM 855 C CA . SER A 1 107 ? 14.623 17.131 -22.472 1.00 62.66 107 SER A CA 1
ATOM 856 C C . SER A 1 107 ? 16.132 16.854 -22.597 1.00 62.66 107 SER A C 1
ATOM 858 O O . SER A 1 107 ? 16.882 17.735 -23.037 1.00 62.66 107 SER A O 1
ATOM 860 N N . ASP A 1 108 ? 16.593 15.633 -22.302 1.00 57.50 108 ASP A N 1
ATOM 861 C CA . ASP A 1 108 ? 18.008 15.268 -22.386 1.00 57.50 108 ASP A CA 1
ATOM 862 C C . ASP A 1 108 ? 18.411 14.803 -23.803 1.00 57.50 108 ASP A C 1
ATOM 864 O O . ASP A 1 108 ? 18.268 13.648 -24.195 1.00 57.50 108 ASP A O 1
ATOM 868 N N . GLN A 1 109 ? 18.943 15.732 -24.606 1.00 50.03 109 GLN A N 1
ATOM 869 C CA . GLN A 1 109 ? 19.259 15.572 -26.040 1.00 50.03 109 GLN A CA 1
ATOM 870 C C . GLN A 1 109 ? 20.414 14.594 -26.376 1.00 50.03 109 GLN A C 1
ATOM 872 O O . GLN A 1 109 ? 20.935 14.623 -27.496 1.00 50.03 109 GLN A O 1
ATOM 877 N N . ARG A 1 110 ? 20.884 13.766 -25.432 1.00 51.97 110 ARG A N 1
ATOM 878 C CA . ARG A 1 110 ? 22.037 12.856 -25.626 1.00 51.97 110 ARG A CA 1
ATOM 879 C C . ARG A 1 110 ? 21.683 11.373 -25.661 1.00 51.97 110 ARG A C 1
ATOM 881 O O . ARG A 1 110 ? 22.453 10.600 -26.233 1.00 51.97 110 ARG A O 1
ATOM 888 N N . SER A 1 111 ? 20.538 10.988 -25.119 1.00 49.00 111 SER A N 1
ATOM 889 C CA . SER A 1 111 ? 19.883 9.708 -25.372 1.00 49.00 111 SER A CA 1
ATOM 890 C C . SER A 1 111 ? 18.625 9.982 -26.193 1.00 49.00 111 SER A C 1
ATOM 892 O O . SER A 1 111 ? 18.126 11.104 -26.236 1.00 49.00 111 SER A O 1
ATOM 894 N N . SER A 1 112 ? 18.122 8.991 -26.925 1.00 51.12 112 SER A N 1
ATOM 895 C CA . SER A 1 112 ? 16.746 9.069 -27.408 1.00 51.12 112 SER A CA 1
ATOM 896 C C . SER A 1 112 ? 15.866 9.331 -26.184 1.00 51.12 112 SER A C 1
ATOM 898 O O . SER A 1 112 ? 15.785 8.445 -25.332 1.00 51.12 112 SER A O 1
ATOM 900 N N . GLY A 1 113 ? 15.283 10.528 -26.062 1.00 55.50 113 GLY A N 1
ATOM 901 C CA . GLY A 1 113 ? 14.299 10.823 -25.018 1.00 55.50 113 GLY A CA 1
ATOM 902 C C . GLY A 1 113 ? 13.152 9.805 -25.038 1.00 55.50 113 GLY A C 1
ATOM 903 O O . GLY A 1 113 ? 13.142 8.892 -25.874 1.00 55.50 113 GLY A O 1
ATOM 904 N N . LEU A 1 114 ? 12.169 9.949 -24.144 1.00 62.62 114 LEU A N 1
ATOM 905 C CA . LEU A 1 114 ? 10.942 9.146 -24.240 1.00 62.62 114 LEU A CA 1
ATOM 906 C C . LEU A 1 114 ? 10.451 9.149 -25.696 1.00 62.62 114 LEU A C 1
ATOM 908 O O . LEU A 1 114 ? 10.249 10.216 -26.284 1.00 62.62 114 LEU A O 1
ATOM 912 N N . SER A 1 115 ? 10.342 7.965 -26.308 1.00 68.62 115 SER A N 1
ATOM 913 C CA . SER A 1 115 ? 9.732 7.869 -27.635 1.00 68.62 115 SER A CA 1
ATOM 914 C C . SER A 1 115 ? 8.299 8.378 -27.526 1.00 68.62 115 SER A C 1
ATOM 916 O O . SER A 1 115 ? 7.681 8.259 -26.468 1.00 68.62 115 SER A O 1
ATOM 918 N N . SER A 1 116 ? 7.757 8.923 -28.617 1.00 76.06 116 SER A N 1
ATOM 919 C CA . SER A 1 116 ? 6.317 9.203 -28.688 1.00 76.06 116 SER A CA 1
ATOM 920 C C . SER A 1 116 ? 5.507 7.969 -28.287 1.00 76.06 116 SER A C 1
ATOM 922 O O . SER A 1 116 ? 4.556 8.097 -27.543 1.00 76.06 116 SER A O 1
ATOM 924 N N . GLU A 1 117 ? 5.992 6.783 -28.659 1.00 81.12 117 GLU A N 1
ATOM 925 C CA . GLU A 1 117 ? 5.438 5.492 -28.251 1.00 81.12 117 GLU A CA 1
ATOM 926 C C . GLU A 1 117 ? 5.320 5.359 -26.724 1.00 81.12 117 GLU A C 1
ATOM 928 O O . GLU A 1 117 ? 4.227 5.148 -26.230 1.00 81.12 117 GLU A O 1
ATOM 933 N N . LEU A 1 118 ? 6.395 5.546 -25.948 1.00 82.00 118 LEU A N 1
ATOM 934 C CA . LEU A 1 118 ? 6.330 5.387 -24.487 1.00 82.00 118 LEU A CA 1
ATOM 935 C C . LEU A 1 118 ? 5.434 6.445 -23.821 1.00 82.00 118 LEU A C 1
ATOM 937 O O . LEU A 1 118 ? 4.800 6.175 -22.805 1.00 82.00 118 LEU A O 1
ATOM 941 N N . ARG A 1 119 ? 5.352 7.645 -24.404 1.00 86.94 119 ARG A N 1
ATOM 942 C CA . ARG A 1 119 ? 4.377 8.647 -23.969 1.00 86.94 119 ARG A CA 1
ATOM 943 C C . ARG A 1 119 ? 2.945 8.170 -24.209 1.00 86.94 119 ARG A C 1
ATOM 945 O O . ARG A 1 119 ? 2.149 8.240 -23.281 1.00 86.94 119 ARG A O 1
ATOM 952 N N . ASP A 1 120 ? 2.638 7.712 -25.419 1.00 89.69 120 ASP A N 1
ATOM 953 C CA . ASP A 1 120 ? 1.300 7.236 -25.783 1.00 89.69 120 ASP A CA 1
ATOM 954 C C . ASP A 1 120 ? 0.888 6.088 -24.845 1.00 89.69 120 ASP A C 1
ATOM 956 O O . ASP A 1 120 ? -0.188 6.116 -24.262 1.00 89.69 120 ASP A O 1
ATOM 960 N N . ARG A 1 121 ? 1.817 5.173 -24.548 1.00 90.69 121 ARG A N 1
ATOM 961 C CA . ARG A 1 121 ? 1.593 4.074 -23.601 1.00 90.69 121 ARG A CA 1
ATOM 962 C C . ARG A 1 121 ? 1.337 4.517 -22.160 1.00 90.69 121 ARG A C 1
ATOM 964 O O . ARG A 1 121 ? 0.516 3.923 -21.469 1.00 90.69 121 ARG A O 1
ATOM 971 N N . LEU A 1 122 ? 2.035 5.547 -21.677 1.00 91.50 122 LEU A N 1
ATOM 972 C CA . LEU A 1 122 ? 1.746 6.135 -20.363 1.00 91.50 122 LEU A CA 1
ATOM 973 C C . LEU A 1 122 ? 0.367 6.811 -20.348 1.00 91.50 122 LEU A C 1
ATOM 975 O O . LEU A 1 122 ? -0.345 6.733 -19.348 1.00 91.50 122 LEU A O 1
ATOM 979 N N . GLU A 1 123 ? -0.018 7.475 -21.440 1.00 92.69 123 GLU A N 1
ATOM 980 C CA . GLU A 1 123 ? -1.368 8.026 -21.599 1.00 92.69 123 GLU A CA 1
ATOM 981 C C . GLU A 1 123 ? -2.425 6.908 -21.560 1.00 92.69 123 GLU A C 1
ATOM 983 O O . GLU A 1 123 ? -3.414 7.049 -20.832 1.00 92.69 123 GLU A O 1
ATOM 988 N N . ASP A 1 124 ? -2.171 5.778 -22.225 1.00 93.81 124 ASP A N 1
ATOM 989 C CA . ASP A 1 124 ? -3.043 4.601 -22.213 1.00 93.81 124 ASP A CA 1
ATOM 990 C C . ASP A 1 124 ? -3.240 4.073 -20.783 1.00 93.81 124 ASP A C 1
ATOM 992 O O . ASP A 1 124 ? -4.382 3.992 -20.330 1.00 93.81 124 ASP A O 1
ATOM 996 N N . VAL A 1 125 ? -2.161 3.863 -20.011 1.00 94.88 125 VAL A N 1
ATOM 997 C CA . VAL A 1 125 ? -2.220 3.419 -18.598 1.00 94.88 125 VAL A CA 1
ATOM 998 C C . VAL A 1 125 ? -3.200 4.236 -17.765 1.00 94.88 125 VAL A C 1
ATOM 1000 O O . VAL A 1 125 ? -4.076 3.672 -17.112 1.00 94.88 125 VAL A O 1
ATOM 1003 N N . HIS A 1 126 ? -3.079 5.563 -17.778 1.00 95.31 126 HIS A N 1
ATOM 1004 C CA . HIS A 1 126 ? -3.928 6.409 -16.933 1.00 95.31 126 HIS A CA 1
ATOM 1005 C C . HIS A 1 126 ? -5.331 6.626 -17.503 1.00 95.31 126 HIS A C 1
ATOM 1007 O O . HIS A 1 126 ? -6.231 7.059 -16.769 1.00 95.31 126 HIS A O 1
ATOM 1013 N N . SER A 1 127 ? -5.533 6.350 -18.793 1.00 94.00 127 SER A N 1
ATOM 1014 C CA . SER A 1 127 ? -6.852 6.385 -19.422 1.00 94.00 127 SER A CA 1
ATOM 1015 C C . SER A 1 127 ? -7.644 5.096 -19.180 1.00 94.00 127 SER A C 1
ATOM 1017 O O . SER A 1 127 ? -8.849 5.165 -18.942 1.00 94.00 127 SER A O 1
ATOM 1019 N N . GLU A 1 128 ? -6.966 3.947 -19.163 1.00 94.81 128 GLU A N 1
ATOM 1020 C CA . GLU A 1 128 ? -7.573 2.621 -19.044 1.00 94.81 128 GLU A CA 1
ATOM 1021 C C . GLU A 1 128 ? -7.643 2.120 -17.601 1.00 94.81 128 GLU A C 1
ATOM 1023 O O . GLU A 1 128 ? -8.580 1.405 -17.255 1.00 94.81 128 GLU A O 1
ATOM 1028 N N . CYS A 1 129 ? -6.695 2.513 -16.744 1.00 94.88 129 CYS A N 1
ATOM 1029 C CA . CYS A 1 129 ? -6.593 2.056 -15.358 1.00 94.88 129 CYS A CA 1
ATOM 1030 C C . CYS A 1 129 ? -6.468 3.226 -14.369 1.00 94.88 129 CYS A C 1
ATOM 1032 O O . CYS A 1 129 ? -6.000 4.320 -14.701 1.00 94.88 129 CYS A O 1
ATOM 1034 N N . HIS A 1 130 ? -6.896 3.018 -13.121 1.00 96.88 130 HIS A N 1
ATOM 1035 C CA . HIS A 1 130 ? -6.511 3.866 -11.987 1.00 96.88 130 HIS A CA 1
ATOM 1036 C C . HIS A 1 130 ? -5.371 3.189 -11.237 1.00 96.88 130 HIS A C 1
ATOM 1038 O O . HIS A 1 130 ? -5.557 2.155 -10.608 1.00 96.88 130 HIS A O 1
ATOM 1044 N N . VAL A 1 131 ? -4.176 3.742 -11.337 1.00 97.94 131 VAL A N 1
ATOM 1045 C CA . VAL A 1 131 ? -2.967 3.169 -10.746 1.00 97.94 131 VAL A CA 1
ATOM 1046 C C . VAL A 1 131 ? -2.621 3.909 -9.457 1.00 97.94 131 VAL A C 1
ATOM 1048 O O . VAL A 1 131 ? -2.559 5.140 -9.465 1.00 97.94 131 VAL A O 1
ATOM 1051 N N . ILE A 1 132 ? -2.408 3.144 -8.382 1.00 98.00 132 ILE A N 1
ATOM 1052 C CA . ILE A 1 132 ? -2.074 3.631 -7.040 1.00 98.00 132 ILE A CA 1
ATOM 1053 C C . ILE A 1 132 ? -0.734 3.014 -6.605 1.00 98.00 132 ILE A C 1
ATOM 1055 O O . ILE A 1 132 ? -0.669 1.808 -6.328 1.00 98.00 132 ILE A O 1
ATOM 1059 N N . PRO A 1 133 ? 0.355 3.795 -6.536 1.00 97.81 133 PRO A N 1
ATOM 1060 C CA . PRO A 1 133 ? 1.638 3.299 -6.077 1.00 97.81 133 PRO A CA 1
ATOM 1061 C C . PRO A 1 133 ? 1.745 3.366 -4.552 1.00 97.81 133 PRO A C 1
ATOM 1063 O O . PRO A 1 133 ? 1.313 4.324 -3.914 1.00 97.81 133 PRO A O 1
ATOM 1066 N N . ILE A 1 134 ? 2.366 2.346 -3.961 1.00 97.75 134 ILE A N 1
ATOM 1067 C CA . ILE A 1 134 ? 2.718 2.288 -2.540 1.00 97.75 134 ILE A CA 1
ATOM 1068 C C . ILE A 1 134 ? 4.236 2.165 -2.440 1.00 97.75 134 ILE A C 1
ATOM 1070 O O . ILE A 1 134 ? 4.807 1.094 -2.655 1.00 97.75 134 ILE A O 1
ATOM 1074 N N . SER A 1 135 ? 4.893 3.280 -2.122 1.00 95.94 135 SER A N 1
ATOM 1075 C CA . SER A 1 135 ? 6.351 3.383 -2.092 1.00 95.94 135 SER A CA 1
ATOM 1076 C C . SER A 1 135 ? 6.920 3.263 -0.684 1.00 95.94 135 SER A C 1
ATOM 1078 O O . SER A 1 135 ? 6.614 4.052 0.209 1.00 95.94 135 SER A O 1
ATOM 1080 N N . VAL A 1 136 ? 7.800 2.281 -0.486 1.00 95.56 136 VAL A N 1
ATOM 1081 C CA . VAL A 1 136 ? 8.405 1.951 0.803 1.00 95.56 136 VAL A CA 1
ATOM 1082 C C . VAL A 1 136 ? 9.921 2.022 0.697 1.00 95.56 136 VAL A C 1
ATOM 1084 O O . VAL A 1 136 ? 10.566 1.179 0.076 1.00 95.56 136 VAL A O 1
ATOM 1087 N N . ASN A 1 137 ? 10.521 2.981 1.402 1.00 93.44 137 ASN A N 1
ATOM 1088 C CA . ASN A 1 137 ? 11.964 2.987 1.626 1.00 93.44 137 ASN A CA 1
ATOM 1089 C C . ASN A 1 137 ? 12.309 2.187 2.888 1.00 93.44 137 ASN A C 1
ATOM 1091 O O . ASN A 1 137 ? 12.133 2.670 4.014 1.00 93.44 137 ASN A O 1
ATOM 1095 N N . LEU A 1 138 ? 12.832 0.974 2.702 1.00 92.44 138 LEU A N 1
ATOM 1096 C CA . LEU A 1 138 ? 13.096 0.052 3.803 1.00 92.44 138 LEU A CA 1
ATOM 1097 C C . LEU A 1 138 ? 14.317 0.436 4.652 1.00 92.44 138 LEU A C 1
ATOM 1099 O O . LEU A 1 138 ? 14.449 -0.051 5.778 1.00 92.44 138 LEU A O 1
ATOM 1103 N N . LEU A 1 139 ? 15.164 1.374 4.202 1.00 86.50 139 LEU A N 1
ATOM 1104 C CA . LEU A 1 139 ? 16.253 1.913 5.031 1.00 86.50 139 LEU A CA 1
ATOM 1105 C C . LEU A 1 139 ? 15.733 2.574 6.308 1.00 86.50 139 LEU A C 1
ATOM 1107 O O . LEU A 1 139 ? 16.389 2.504 7.347 1.00 86.50 139 LEU A O 1
ATOM 1111 N N . LYS A 1 140 ? 14.528 3.158 6.265 1.00 87.25 140 LYS A N 1
ATOM 1112 C CA . LYS A 1 140 ? 13.880 3.775 7.436 1.00 87.25 140 LYS A CA 1
ATOM 1113 C C . LYS A 1 140 ? 13.572 2.765 8.550 1.00 87.25 140 LYS A C 1
ATOM 1115 O O . LYS A 1 140 ? 13.366 3.152 9.699 1.00 87.25 140 LYS A O 1
ATOM 1120 N N . TYR A 1 141 ? 13.559 1.476 8.219 1.00 86.56 141 TYR A N 1
ATOM 1121 C CA . TYR A 1 141 ? 13.241 0.374 9.125 1.00 86.56 141 TYR A CA 1
ATOM 1122 C C . TYR A 1 141 ? 14.474 -0.468 9.477 1.00 86.56 141 TYR A C 1
ATOM 1124 O O . TYR A 1 141 ? 14.373 -1.462 10.202 1.00 86.56 141 TYR A O 1
ATOM 1132 N N . GLN A 1 142 ? 15.663 -0.070 9.015 1.00 74.44 142 GLN A N 1
ATOM 1133 C CA . GLN A 1 142 ? 16.901 -0.771 9.325 1.00 74.44 142 GLN A CA 1
ATOM 1134 C C . GLN A 1 142 ? 17.168 -0.757 10.841 1.00 74.44 142 GLN A C 1
ATOM 1136 O O . GLN A 1 142 ? 17.115 0.281 11.499 1.00 74.44 142 GLN A O 1
ATOM 1141 N N . GLY A 1 143 ? 17.449 -1.932 11.409 1.00 70.31 143 GLY A N 1
ATOM 1142 C CA . GLY A 1 143 ? 17.670 -2.110 12.850 1.00 70.31 143 GLY A CA 1
ATOM 1143 C C . GLY A 1 143 ? 16.398 -2.342 13.676 1.00 70.31 143 GLY A C 1
ATOM 1144 O O . GLY A 1 143 ? 16.500 -2.755 14.832 1.00 70.31 143 GLY A O 1
ATOM 1145 N N . GLN A 1 144 ? 15.204 -2.172 13.096 1.00 73.19 144 GLN A N 1
ATOM 1146 C CA . GLN A 1 144 ? 13.942 -2.555 13.734 1.00 73.19 144 GLN A CA 1
ATOM 1147 C C . GLN A 1 144 ? 13.745 -4.066 13.572 1.00 73.19 144 GLN A C 1
ATOM 1149 O O . GLN A 1 144 ? 13.216 -4.540 12.570 1.00 73.19 144 GLN A O 1
ATOM 1154 N N . LYS A 1 145 ? 14.228 -4.841 14.550 1.00 60.91 145 LYS A N 1
ATOM 1155 C CA . LYS A 1 145 ? 14.234 -6.314 14.480 1.00 60.91 145 LYS A CA 1
ATOM 1156 C C . LYS A 1 145 ? 12.844 -6.952 14.474 1.00 60.91 145 LYS A C 1
ATOM 1158 O O . LYS A 1 145 ? 12.728 -8.085 14.037 1.00 60.91 145 LYS A O 1
ATOM 1163 N N . GLN A 1 146 ? 11.826 -6.251 14.968 1.00 65.69 146 GLN A N 1
ATOM 1164 C CA . GLN A 1 146 ? 10.489 -6.816 15.160 1.00 65.69 146 GLN A CA 1
ATOM 1165 C C . GLN A 1 146 ? 9.534 -6.603 13.987 1.00 65.69 146 GLN A C 1
ATOM 1167 O O . GLN A 1 146 ? 8.485 -7.225 13.994 1.00 65.69 146 GLN A O 1
ATOM 1172 N N . ARG A 1 147 ? 9.868 -5.749 13.010 1.00 77.81 147 ARG A N 1
ATOM 1173 C CA . ARG A 1 147 ? 8.945 -5.445 11.911 1.00 77.81 147 ARG A CA 1
ATOM 1174 C C . ARG A 1 147 ? 9.192 -6.322 10.698 1.00 77.81 147 ARG A C 1
ATOM 1176 O O . ARG A 1 147 ? 10.334 -6.421 10.239 1.00 77.81 147 ARG A O 1
ATOM 1183 N N . SER A 1 148 ? 8.109 -6.907 10.206 1.00 89.50 148 SER A N 1
ATOM 1184 C CA . SER A 1 148 ? 8.064 -7.763 9.024 1.00 89.50 148 SER A CA 1
ATOM 1185 C C . SER A 1 148 ? 7.873 -6.928 7.746 1.00 89.50 148 SER A C 1
ATOM 1187 O O . SER A 1 148 ? 7.494 -5.752 7.814 1.00 89.50 148 SER A O 1
ATOM 1189 N N . PHE A 1 149 ? 8.153 -7.494 6.568 1.00 91.06 149 PHE A N 1
ATOM 1190 C CA . PHE A 1 149 ? 7.820 -6.837 5.293 1.00 91.06 149 PHE A CA 1
ATOM 1191 C C . PHE A 1 149 ? 6.321 -6.546 5.203 1.00 91.06 149 PHE A C 1
ATOM 1193 O O . PHE A 1 149 ? 5.924 -5.448 4.816 1.00 91.06 149 PHE A O 1
ATOM 1200 N N . SER A 1 150 ? 5.514 -7.520 5.612 1.00 93.06 150 SER A N 1
ATOM 1201 C CA . SER A 1 150 ? 4.055 -7.499 5.567 1.00 93.06 150 SER A CA 1
ATOM 1202 C C . SER A 1 150 ? 3.485 -6.325 6.369 1.00 93.06 150 SER A C 1
ATOM 1204 O O . SER A 1 150 ? 2.698 -5.531 5.854 1.00 93.06 150 SER A O 1
ATOM 1206 N N . GLU A 1 151 ? 3.962 -6.135 7.603 1.00 91.75 151 GLU A N 1
ATOM 1207 C CA . GLU A 1 151 ? 3.569 -5.011 8.460 1.00 91.75 151 GLU A CA 1
ATOM 1208 C C . GLU A 1 151 ? 3.985 -3.658 7.877 1.00 91.75 151 GLU A C 1
ATOM 1210 O O . GLU A 1 151 ? 3.213 -2.698 7.910 1.00 91.75 151 GLU A O 1
ATOM 1215 N N . ILE A 1 152 ? 5.210 -3.559 7.347 1.00 93.94 152 ILE A N 1
ATOM 1216 C CA . ILE A 1 152 ? 5.709 -2.303 6.781 1.00 93.94 152 ILE A CA 1
ATOM 1217 C C . ILE A 1 152 ? 4.889 -1.923 5.547 1.00 93.94 152 ILE A C 1
ATOM 1219 O O . ILE A 1 152 ? 4.471 -0.773 5.437 1.00 93.94 152 ILE A O 1
ATOM 1223 N N . VAL A 1 153 ? 4.633 -2.864 4.639 1.00 95.56 153 VAL A N 1
ATOM 1224 C CA . VAL A 1 153 ? 3.836 -2.604 3.435 1.00 95.56 153 VAL A CA 1
ATOM 1225 C C . VAL A 1 153 ? 2.417 -2.185 3.804 1.00 95.56 153 VAL A C 1
ATOM 1227 O O . VAL A 1 153 ? 1.952 -1.156 3.313 1.00 95.56 153 VAL A O 1
ATOM 1230 N N . LEU A 1 154 ? 1.754 -2.909 4.715 1.00 95.25 154 LEU A N 1
ATOM 1231 C CA . LEU A 1 154 ? 0.407 -2.542 5.156 1.00 95.25 154 LEU A CA 1
ATOM 1232 C C . LEU A 1 154 ? 0.363 -1.163 5.799 1.00 95.25 154 LEU A C 1
ATOM 1234 O O . LEU A 1 154 ? -0.548 -0.401 5.508 1.00 95.25 154 LEU A O 1
ATOM 1238 N N . ARG A 1 155 ? 1.365 -0.805 6.604 1.00 94.06 155 ARG A N 1
ATOM 1239 C CA . ARG A 1 155 ? 1.452 0.528 7.202 1.00 94.06 155 ARG A CA 1
ATOM 1240 C C . ARG A 1 155 ? 1.435 1.633 6.147 1.00 94.06 155 ARG A C 1
ATOM 1242 O O . ARG A 1 155 ? 0.690 2.593 6.296 1.00 94.06 155 ARG A O 1
ATOM 1249 N N . HIS A 1 156 ? 2.224 1.501 5.081 1.00 95.75 156 HIS A N 1
ATOM 1250 C CA . HIS A 1 156 ? 2.233 2.489 3.992 1.00 95.75 156 HIS A CA 1
ATOM 1251 C C . HIS A 1 156 ? 0.935 2.463 3.181 1.00 95.75 156 HIS A C 1
ATOM 1253 O O . HIS A 1 156 ? 0.425 3.517 2.815 1.00 95.75 156 HIS A O 1
ATOM 1259 N N . ALA A 1 157 ? 0.367 1.278 2.953 1.00 97.06 157 ALA A N 1
ATOM 1260 C CA . ALA A 1 157 ? -0.909 1.126 2.261 1.00 97.06 157 ALA A CA 1
ATOM 1261 C C . ALA A 1 157 ? -2.077 1.762 3.031 1.00 97.06 157 ALA A C 1
ATOM 1263 O O . ALA A 1 157 ? -2.883 2.478 2.445 1.00 97.06 157 ALA A O 1
ATOM 1264 N N . HIS A 1 158 ? -2.147 1.550 4.347 1.00 96.12 158 HIS A N 1
ATOM 1265 C CA . HIS A 1 158 ? -3.143 2.159 5.228 1.00 96.12 158 HIS A CA 1
ATOM 1266 C C . HIS A 1 158 ? -3.013 3.678 5.254 1.00 96.12 158 HIS A C 1
ATOM 1268 O O . HIS A 1 158 ? -4.019 4.370 5.254 1.00 96.12 158 HIS A O 1
ATOM 1274 N N . GLN A 1 159 ? -1.796 4.210 5.200 1.00 95.00 159 GLN A N 1
ATOM 1275 C CA . GLN A 1 159 ? -1.579 5.655 5.180 1.00 95.00 159 GLN A CA 1
ATOM 1276 C C . GLN A 1 159 ? -1.866 6.313 3.822 1.00 95.00 159 GLN A C 1
ATOM 1278 O O . GLN A 1 159 ? -1.861 7.538 3.757 1.00 95.00 159 GLN A O 1
ATOM 1283 N N . SER A 1 160 ? -2.108 5.549 2.750 1.00 95.69 160 SER A N 1
ATOM 1284 C CA . SER A 1 160 ? -2.433 6.104 1.432 1.00 95.69 160 SER A CA 1
ATOM 1285 C C . SER A 1 160 ? -3.904 6.549 1.378 1.00 95.69 160 SER A C 1
ATOM 1287 O O . SER A 1 160 ? -4.799 5.697 1.460 1.00 95.69 160 SER A O 1
ATOM 1289 N N . PRO A 1 161 ? -4.196 7.858 1.232 1.00 94.56 161 PRO A N 1
ATOM 1290 C CA . PRO A 1 161 ? -5.570 8.344 1.117 1.00 94.56 161 PRO A CA 1
ATOM 1291 C C . PRO A 1 161 ? -6.250 7.825 -0.154 1.00 94.56 161 PRO A C 1
ATOM 1293 O O . PRO A 1 161 ? -7.380 7.350 -0.076 1.00 94.56 161 PRO A O 1
ATOM 1296 N N . ASP A 1 162 ? -5.534 7.808 -1.284 1.00 94.50 162 ASP A N 1
ATOM 1297 C CA . ASP A 1 162 ? -6.038 7.307 -2.571 1.00 94.50 162 ASP A CA 1
ATOM 1298 C C . ASP A 1 162 ? -6.401 5.816 -2.491 1.00 94.50 162 ASP A C 1
ATOM 1300 O O . ASP A 1 162 ? -7.456 5.409 -2.965 1.00 94.50 162 ASP A O 1
ATOM 1304 N N . LEU A 1 163 ? -5.601 4.991 -1.798 1.00 96.62 163 LEU A N 1
ATOM 1305 C CA . LEU A 1 163 ? -5.915 3.566 -1.622 1.00 96.62 163 LEU A CA 1
ATOM 1306 C C . LEU A 1 163 ? -7.046 3.321 -0.617 1.00 96.62 163 LEU A C 1
ATOM 1308 O O . LEU A 1 163 ? -7.881 2.436 -0.803 1.00 96.62 163 LEU A O 1
ATOM 1312 N N . THR A 1 164 ? -7.057 4.057 0.492 1.00 96.25 164 THR A N 1
ATOM 1313 C CA . THR A 1 164 ? -8.016 3.805 1.575 1.00 96.25 164 THR A CA 1
ATOM 1314 C C . THR A 1 164 ? -9.341 4.529 1.403 1.00 96.25 164 THR A C 1
ATOM 1316 O O . THR A 1 164 ? -10.298 4.154 2.088 1.00 96.25 164 THR A O 1
ATOM 1319 N N . GLY A 1 165 ? -9.401 5.542 0.537 1.00 93.62 165 GLY A N 1
ATOM 1320 C CA . GLY A 1 165 ? -10.554 6.422 0.351 1.00 93.62 165 GLY A CA 1
ATOM 1321 C C . GLY A 1 165 ? -10.781 7.438 1.456 1.00 93.62 165 GLY A C 1
ATOM 1322 O O . GLY A 1 165 ? -11.831 8.076 1.482 1.00 93.62 165 GLY A O 1
ATOM 1323 N N . VAL A 1 166 ? -9.854 7.549 2.408 1.00 93.94 166 VAL A N 1
ATOM 1324 C CA . VAL A 1 166 ? -10.004 8.445 3.554 1.00 93.94 166 VAL A CA 1
ATOM 1325 C C . VAL A 1 166 ? -9.136 9.660 3.328 1.00 93.94 166 VAL A C 1
ATOM 1327 O O . VAL A 1 166 ? -7.937 9.637 3.566 1.00 93.94 166 VAL A O 1
ATOM 1330 N N . GLU A 1 167 ? -9.768 10.732 2.882 1.00 91.12 167 GLU A N 1
ATOM 1331 C CA . GLU A 1 167 ? -9.186 12.065 2.879 1.00 91.12 167 GLU A CA 1
ATOM 1332 C C . GLU A 1 167 ? -10.274 13.050 3.302 1.00 91.12 167 GLU A C 1
ATOM 1334 O O . GLU A 1 167 ? -11.023 13.596 2.492 1.00 91.12 167 GLU A O 1
ATOM 1339 N N . ASP A 1 168 ? -10.425 13.216 4.613 1.00 88.44 168 ASP A N 1
ATOM 1340 C CA . ASP A 1 168 ? -11.404 14.124 5.196 1.00 88.44 168 ASP A CA 1
ATOM 1341 C C . ASP A 1 168 ? -10.728 15.144 6.125 1.00 88.44 168 ASP A C 1
ATOM 1343 O O . ASP A 1 168 ? -9.516 15.145 6.334 1.00 88.44 168 ASP A O 1
ATOM 1347 N N . GLY A 1 169 ? -11.509 16.070 6.685 1.00 85.19 169 GLY A N 1
ATOM 1348 C CA . GLY A 1 169 ? -10.987 17.096 7.597 1.00 85.19 169 GLY A CA 1
ATOM 1349 C C . GLY A 1 169 ? -10.482 16.564 8.949 1.00 85.19 169 GLY A C 1
ATOM 1350 O O . GLY A 1 169 ? -10.193 17.374 9.833 1.00 85.19 169 GLY A O 1
ATOM 1351 N N . VAL A 1 170 ? -10.447 15.242 9.141 1.00 87.19 170 VAL A N 1
ATOM 1352 C CA . VAL A 1 170 ? -10.034 14.562 10.373 1.00 87.19 170 VAL A CA 1
ATOM 1353 C C . VAL A 1 170 ? -8.843 13.629 10.128 1.00 87.19 170 VAL A C 1
ATOM 1355 O O . VAL A 1 170 ? -7.962 13.583 10.979 1.00 87.19 170 VAL A O 1
ATOM 1358 N N . SER A 1 171 ? -8.787 12.908 9.004 1.00 90.38 171 SER A N 1
ATOM 1359 C CA . SER A 1 171 ? -7.701 11.975 8.676 1.00 90.38 171 SER A CA 1
ATOM 1360 C C . SER A 1 171 ? -7.398 11.954 7.175 1.00 90.38 171 SER A C 1
ATOM 1362 O O . SER A 1 171 ? -8.301 12.035 6.344 1.00 90.38 171 SER A O 1
ATOM 1364 N N . ALA A 1 172 ? -6.119 11.773 6.842 1.00 91.25 172 ALA A N 1
ATOM 1365 C CA . ALA A 1 172 ? -5.649 11.441 5.500 1.00 91.25 172 ALA A CA 1
ATOM 1366 C C . ALA A 1 172 ? -4.998 10.053 5.561 1.00 91.25 172 ALA A C 1
ATOM 1368 O O . ALA A 1 172 ? -3.910 9.889 6.114 1.00 91.25 172 ALA A O 1
ATOM 1369 N N . GLY A 1 173 ? -5.706 9.055 5.046 1.00 94.12 173 GLY A N 1
ATOM 1370 C CA . GLY A 1 173 ? -5.431 7.646 5.264 1.00 94.12 173 GLY A CA 1
ATOM 1371 C C . GLY A 1 173 ? -6.002 7.113 6.580 1.00 94.12 173 GLY A C 1
ATOM 1372 O O . GLY A 1 173 ? -6.627 7.814 7.380 1.00 94.12 173 GLY A O 1
ATOM 1373 N N . LEU A 1 174 ? -5.769 5.824 6.783 1.00 95.44 174 LEU A N 1
ATOM 1374 C CA . LEU A 1 174 ? -5.955 5.107 8.036 1.00 95.44 174 LEU A CA 1
ATOM 1375 C C . LEU A 1 174 ? -4.685 5.171 8.899 1.00 95.44 174 LEU A C 1
ATOM 1377 O O . LEU A 1 174 ? -3.618 5.629 8.477 1.00 95.44 174 LEU A O 1
ATOM 1381 N N . SER A 1 175 ? -4.802 4.670 10.124 1.00 94.69 175 SER A N 1
ATOM 1382 C CA . SER A 1 175 ? -3.711 4.604 11.085 1.00 94.69 175 SER A CA 1
ATOM 1383 C C . SER A 1 175 ? -2.494 3.844 10.554 1.00 94.69 175 SER A C 1
ATOM 1385 O O . SER A 1 175 ? -2.583 2.856 9.831 1.00 94.69 175 SER A O 1
ATOM 1387 N N . SER A 1 176 ? -1.316 4.279 10.998 1.00 90.25 176 SER A N 1
ATOM 1388 C CA . SER A 1 176 ? -0.061 3.573 10.739 1.00 90.25 176 SER A CA 1
ATOM 1389 C C . SER A 1 176 ? 0.138 2.347 11.650 1.00 90.25 176 SER A C 1
ATOM 1391 O O . SER A 1 176 ? 1.100 1.595 11.475 1.00 90.25 176 SER A O 1
ATOM 1393 N N . GLN A 1 177 ? -0.728 2.182 12.652 1.00 90.69 177 GLN A N 1
ATOM 1394 C CA . GLN A 1 177 ? -0.811 1.001 13.504 1.00 90.69 177 GLN A CA 1
ATOM 1395 C C . GLN A 1 177 ? -1.829 0.044 12.888 1.00 90.69 177 GLN A C 1
ATOM 1397 O O . GLN A 1 177 ? -2.985 0.410 12.684 1.00 90.69 177 GLN A O 1
ATOM 1402 N N . THR A 1 178 ? -1.391 -1.167 12.551 1.00 89.62 178 THR A N 1
ATOM 1403 C CA . THR A 1 178 ? -2.201 -2.120 11.787 1.00 89.62 178 THR A CA 1
ATOM 1404 C C . THR A 1 178 ? -3.519 -2.447 12.486 1.00 89.62 178 THR A C 1
ATOM 1406 O O . THR A 1 178 ? -4.577 -2.381 11.877 1.00 89.62 178 THR A O 1
ATOM 1409 N N . ASP A 1 179 ? -3.472 -2.773 13.768 1.00 89.94 179 ASP A N 1
ATOM 1410 C CA . ASP A 1 179 ? -4.630 -3.129 14.585 1.00 89.94 179 ASP A CA 1
ATOM 1411 C C . ASP A 1 179 ? -5.676 -2.000 14.661 1.00 89.94 179 ASP A C 1
ATOM 1413 O O . ASP A 1 179 ? -6.880 -2.264 14.592 1.00 89.94 179 ASP A O 1
ATOM 1417 N N . VAL A 1 180 ? -5.219 -0.746 14.721 1.00 93.88 180 VAL A N 1
ATOM 1418 C CA . VAL A 1 180 ? -6.071 0.445 14.627 1.00 93.88 180 VAL A CA 1
ATOM 1419 C C . VAL A 1 180 ? -6.642 0.587 13.218 1.00 93.88 180 VAL A C 1
ATOM 1421 O O . VAL A 1 180 ? -7.843 0.768 13.072 1.00 93.88 180 VAL A O 1
ATOM 1424 N N . ALA A 1 181 ? -5.834 0.442 12.167 1.00 95.00 181 ALA A N 1
ATOM 1425 C CA . ALA A 1 181 ? -6.298 0.583 10.786 1.00 95.00 181 ALA A CA 1
ATOM 1426 C C . ALA A 1 181 ? -7.382 -0.441 10.404 1.00 95.00 181 ALA A C 1
ATOM 1428 O O . ALA A 1 181 ? -8.328 -0.106 9.691 1.00 95.00 181 ALA A O 1
ATOM 1429 N N . TYR A 1 182 ? -7.281 -1.682 10.892 1.00 94.06 182 TYR A N 1
ATOM 1430 C CA . TYR A 1 182 ? -8.335 -2.688 10.714 1.00 94.06 182 TYR A CA 1
ATOM 1431 C C . TYR A 1 182 ? -9.626 -2.287 11.431 1.00 94.06 182 TYR A C 1
ATOM 1433 O O . TYR A 1 182 ? -10.711 -2.407 10.859 1.00 94.06 182 TYR A O 1
ATOM 1441 N N . PHE A 1 183 ? -9.518 -1.754 12.652 1.00 95.31 183 PHE A N 1
ATOM 1442 C CA . PHE A 1 183 ? -10.676 -1.205 13.346 1.00 95.31 183 PHE A CA 1
ATOM 1443 C C . PHE A 1 183 ? -11.303 -0.048 12.569 1.00 95.31 183 PHE A C 1
ATOM 1445 O O . PHE A 1 183 ? -12.516 -0.025 12.403 1.00 95.31 183 PHE A O 1
ATOM 1452 N N . GLU A 1 184 ? -10.507 0.901 12.080 1.00 95.38 184 GLU A N 1
ATOM 1453 C CA . GLU A 1 184 ? -11.012 2.062 11.344 1.00 95.38 184 GLU A CA 1
ATOM 1454 C C . GLU A 1 184 ? -11.732 1.664 10.056 1.00 95.38 184 GLU A C 1
ATOM 1456 O O . GLU A 1 184 ? -12.777 2.227 9.730 1.00 95.38 184 GLU A O 1
ATOM 1461 N N . ASP A 1 185 ? -11.213 0.661 9.350 1.00 93.69 185 ASP A N 1
ATOM 1462 C CA . ASP A 1 185 ? -11.843 0.131 8.145 1.00 93.69 185 ASP A CA 1
ATOM 1463 C C . ASP A 1 185 ? -13.128 -0.659 8.418 1.00 93.69 185 ASP A C 1
ATOM 1465 O O . ASP A 1 185 ? -14.036 -0.685 7.590 1.00 93.69 185 ASP A O 1
ATOM 1469 N N . TRP A 1 186 ? -13.266 -1.247 9.602 1.00 94.50 186 TRP A N 1
ATOM 1470 C CA . TRP A 1 186 ? -14.565 -1.723 10.060 1.00 94.50 186 TRP A CA 1
ATOM 1471 C C . TRP A 1 186 ? -15.476 -0.550 10.458 1.00 94.50 186 TRP A C 1
ATOM 1473 O O . TRP A 1 186 ? -16.636 -0.493 10.050 1.00 94.50 186 TRP A O 1
ATOM 1483 N N . TYR A 1 187 ? -14.961 0.420 11.214 1.00 95.31 187 TYR A N 1
ATOM 1484 C CA . TYR A 1 187 ? -15.742 1.503 11.810 1.00 95.31 187 TYR A CA 1
ATOM 1485 C C . TYR A 1 187 ? -16.351 2.436 10.759 1.00 95.31 187 TYR A C 1
ATOM 1487 O O . TYR A 1 187 ? -17.482 2.889 10.934 1.00 95.31 187 TYR A O 1
ATOM 1495 N N . ARG A 1 188 ? -15.676 2.638 9.619 1.00 92.94 188 ARG A N 1
ATOM 1496 C CA . ARG A 1 188 ? -16.218 3.354 8.445 1.00 92.94 188 ARG A CA 1
ATOM 1497 C C . ARG A 1 188 ? -17.493 2.747 7.864 1.00 92.94 188 ARG A C 1
ATOM 1499 O O . ARG A 1 188 ? -18.221 3.425 7.152 1.00 92.94 188 ARG A O 1
ATOM 1506 N N . THR A 1 189 ? -17.767 1.471 8.138 1.00 92.06 189 THR A N 1
ATOM 1507 C CA . THR A 1 189 ? -18.999 0.811 7.679 1.00 92.06 189 THR A CA 1
ATOM 1508 C C . THR A 1 189 ? -20.201 1.134 8.570 1.00 92.06 189 THR A C 1
ATOM 1510 O O . THR A 1 189 ? -21.320 0.721 8.271 1.00 92.06 189 THR A O 1
ATOM 1513 N N . THR A 1 190 ? -19.978 1.868 9.663 1.00 94.31 190 THR A N 1
ATOM 1514 C CA . THR A 1 190 ? -20.999 2.273 10.630 1.00 94.31 190 THR A CA 1
ATOM 1515 C C . THR A 1 190 ? -21.392 3.736 10.435 1.00 94.31 190 THR A C 1
ATOM 1517 O O . THR A 1 190 ? -20.577 4.560 10.022 1.00 94.31 190 THR A O 1
ATOM 1520 N N . ASP A 1 191 ? -22.617 4.089 10.830 1.00 93.06 191 ASP A N 1
ATOM 1521 C CA . ASP A 1 191 ? -23.108 5.477 10.788 1.00 93.06 191 ASP A CA 1
ATOM 1522 C C . ASP A 1 191 ? -22.342 6.418 11.747 1.00 93.06 191 ASP A C 1
ATOM 1524 O O . ASP A 1 191 ? -22.531 7.632 11.711 1.00 93.06 191 ASP A O 1
ATOM 1528 N N . ALA A 1 192 ? -21.490 5.877 12.627 1.00 93.69 192 ALA A N 1
ATOM 1529 C CA . ALA A 1 192 ? -20.746 6.639 13.627 1.00 93.69 192 ALA A CA 1
ATOM 1530 C C . ALA A 1 192 ? -19.382 7.158 13.130 1.00 93.69 192 ALA A C 1
ATOM 1532 O O . ALA A 1 192 ? -18.739 7.938 13.835 1.00 93.69 192 ALA A O 1
ATOM 1533 N N . TRP A 1 193 ? -18.940 6.758 11.932 1.00 95.00 193 TRP A N 1
ATOM 1534 C CA . TRP A 1 193 ? -17.643 7.151 11.366 1.00 95.00 193 TRP A CA 1
ATOM 1535 C C . TRP A 1 193 ? -17.460 8.668 11.243 1.00 95.00 193 TRP A C 1
ATOM 1537 O O . TRP A 1 193 ? -16.408 9.202 11.600 1.00 95.00 193 TRP A O 1
ATOM 1547 N N . ASP A 1 194 ? -18.490 9.378 10.787 1.00 93.38 194 ASP A N 1
ATOM 1548 C CA . ASP A 1 194 ? -18.425 10.834 10.613 1.00 93.38 194 ASP A CA 1
ATOM 1549 C C . ASP A 1 194 ? -18.297 11.568 11.961 1.00 93.38 194 ASP A C 1
ATOM 1551 O O . ASP A 1 194 ? -17.685 12.633 12.050 1.00 93.38 194 ASP A O 1
ATOM 1555 N N . ASP A 1 195 ? -18.800 10.958 13.038 1.00 93.38 195 ASP A N 1
ATOM 1556 C CA . ASP A 1 195 ? -18.763 11.494 14.400 1.00 93.38 195 ASP A CA 1
ATOM 1557 C C . ASP A 1 195 ? -17.590 10.951 15.237 1.00 93.38 195 ASP A C 1
ATOM 1559 O O . ASP A 1 195 ? -17.484 11.264 16.429 1.00 93.38 195 ASP A O 1
ATOM 1563 N N . ARG A 1 196 ? -16.671 10.180 14.636 1.00 94.06 196 ARG A N 1
ATOM 1564 C CA . ARG A 1 196 ? -15.602 9.437 15.332 1.00 94.06 196 ARG A CA 1
ATOM 1565 C C . ARG A 1 196 ? -14.777 10.274 16.305 1.00 94.06 196 ARG A C 1
ATOM 1567 O O . ARG A 1 196 ? -14.484 9.830 17.412 1.00 94.06 196 ARG A O 1
ATOM 1574 N N . ARG A 1 197 ? -14.469 11.526 15.947 1.00 92.38 197 ARG A N 1
ATOM 1575 C CA . ARG A 1 197 ? -13.742 12.464 16.820 1.00 92.38 197 ARG A CA 1
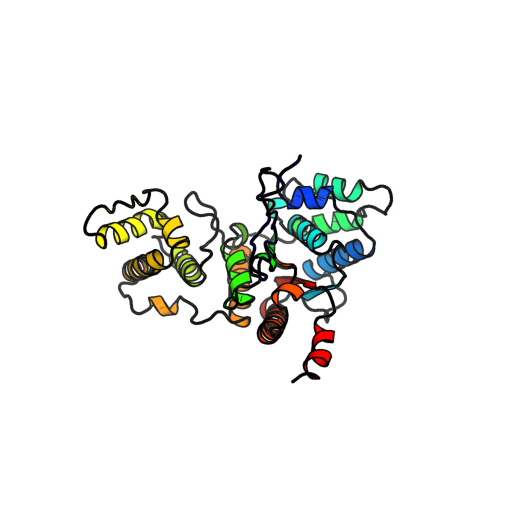ATOM 1576 C C . ARG A 1 197 ? -14.530 12.768 18.101 1.00 92.38 197 ARG A C 1
ATOM 1578 O O . ARG A 1 197 ? -13.969 12.750 19.195 1.00 92.38 197 ARG A O 1
ATOM 1585 N N . SER A 1 198 ? -15.830 13.033 17.971 1.00 91.62 198 SER A N 1
ATOM 1586 C CA . SER A 1 198 ? -16.722 13.297 19.108 1.00 91.62 198 SER A CA 1
ATOM 1587 C C . SER A 1 198 ? -16.913 12.051 19.976 1.00 91.62 198 SER A C 1
ATOM 1589 O O . SER A 1 198 ? -16.910 12.165 21.201 1.00 91.62 198 SER A O 1
ATOM 1591 N N . GLN A 1 199 ? -17.034 10.873 19.354 1.00 92.81 199 GLN A N 1
ATOM 1592 C CA . GLN A 1 199 ? -17.197 9.598 20.060 1.00 92.81 199 GLN A CA 1
ATOM 1593 C C . GLN A 1 199 ? -15.932 9.218 20.840 1.00 92.81 199 GLN A C 1
ATOM 1595 O O . GLN A 1 199 ? -15.994 8.977 22.044 1.00 92.81 199 GLN A O 1
ATOM 1600 N N . ALA A 1 200 ? -14.759 9.274 20.200 1.00 92.62 200 ALA A N 1
ATOM 1601 C CA . ALA A 1 200 ? -13.477 9.028 20.859 1.00 92.62 200 ALA A CA 1
ATOM 1602 C C . ALA A 1 200 ? -13.272 9.961 22.058 1.00 92.62 200 ALA A C 1
ATOM 1604 O O . ALA A 1 200 ? -12.874 9.526 23.138 1.00 92.62 200 ALA A O 1
ATOM 1605 N N . LYS A 1 201 ? -13.633 11.240 21.903 1.00 90.00 201 LYS A N 1
ATOM 1606 C CA . LYS A 1 201 ? -13.603 12.197 23.006 1.00 90.00 201 LYS A CA 1
ATOM 1607 C C . LYS A 1 201 ? -14.514 11.789 24.166 1.00 90.00 201 LYS A C 1
ATOM 1609 O O . LYS A 1 201 ? -14.086 11.870 25.313 1.00 90.00 201 LYS A O 1
ATOM 1614 N N . ALA A 1 202 ? -15.754 11.391 23.886 1.00 91.25 202 ALA A N 1
ATOM 1615 C CA . ALA A 1 202 ? -16.704 10.998 24.924 1.00 91.25 202 ALA A CA 1
ATOM 1616 C C . ALA A 1 202 ? -16.180 9.814 25.751 1.00 91.25 202 ALA A C 1
ATOM 1618 O O . ALA A 1 202 ? -16.315 9.819 26.976 1.00 91.25 202 ALA A O 1
ATOM 1619 N N . VAL A 1 203 ? -15.513 8.855 25.099 1.00 91.44 203 VAL A N 1
ATOM 1620 C CA . VAL A 1 203 ? -14.853 7.737 25.781 1.00 91.44 203 VAL A CA 1
ATOM 1621 C C . VAL A 1 203 ? -13.731 8.238 26.695 1.00 91.44 203 VAL A C 1
ATOM 1623 O O . VAL A 1 203 ? -13.729 7.922 27.884 1.00 91.44 203 VAL A O 1
ATOM 1626 N N . VAL A 1 204 ? -12.819 9.072 26.188 1.00 88.50 204 VAL A N 1
ATOM 1627 C CA . VAL A 1 204 ? -11.681 9.589 26.974 1.00 88.50 204 VAL A CA 1
ATOM 1628 C C . VAL A 1 204 ? -12.139 10.435 28.165 1.00 88.50 204 VAL A C 1
ATOM 1630 O O . VAL A 1 204 ? -11.635 10.261 29.277 1.00 88.50 204 VAL A O 1
ATOM 1633 N N . ASP A 1 205 ? -13.132 11.304 27.965 1.00 85.50 205 ASP A N 1
ATOM 1634 C CA . ASP A 1 205 ? -13.719 12.134 29.025 1.00 85.50 205 ASP A CA 1
ATOM 1635 C C . ASP A 1 205 ? -14.424 11.271 30.100 1.00 85.50 205 ASP A C 1
ATOM 1637 O O . ASP A 1 205 ? -14.541 11.692 31.249 1.00 85.50 205 ASP A O 1
ATOM 1641 N N . SER A 1 206 ? -14.897 10.064 29.755 1.00 85.56 206 SER A N 1
ATOM 1642 C CA . SER A 1 206 ? -15.538 9.144 30.709 1.00 85.56 206 SER A CA 1
ATOM 1643 C C . SER A 1 206 ? -14.545 8.341 31.558 1.00 85.56 206 SER A C 1
ATOM 1645 O O . SER A 1 206 ? -14.854 7.987 32.697 1.00 85.56 206 SER A O 1
ATOM 1647 N N . GLU A 1 207 ? -13.349 8.085 31.026 1.00 81.38 207 GLU A N 1
ATOM 1648 C CA . GLU A 1 207 ? -12.288 7.313 31.687 1.00 81.38 207 GLU A CA 1
ATOM 1649 C C . GLU A 1 207 ? -11.346 8.211 32.515 1.00 81.38 207 GLU A C 1
ATOM 1651 O O . GLU A 1 207 ? -10.653 7.743 33.423 1.00 81.38 207 GLU A O 1
ATOM 1656 N N . THR A 1 208 ? -11.336 9.523 32.260 1.00 73.75 208 THR A N 1
ATOM 1657 C CA . THR A 1 208 ? -10.518 10.494 33.003 1.00 73.75 208 THR A CA 1
ATOM 1658 C C . THR A 1 208 ? -11.308 11.140 34.148 1.00 73.75 208 THR A C 1
ATOM 1660 O O . THR A 1 208 ? -12.353 11.754 33.967 1.00 73.75 208 THR A O 1
ATOM 1663 N N . SER A 1 209 ? -10.814 10.989 35.384 1.00 59.84 209 SER A N 1
ATOM 1664 C CA . SER A 1 209 ? -11.499 11.489 36.595 1.00 59.84 209 SER A CA 1
ATOM 1665 C C . SER A 1 209 ? -11.248 12.977 36.897 1.00 59.84 209 SER A C 1
ATOM 1667 O O . SER A 1 209 ? -11.966 13.566 37.703 1.00 59.84 209 SER A O 1
ATOM 1669 N N . GLU A 1 210 ? -10.247 13.591 36.263 1.00 55.91 210 GLU A N 1
ATOM 1670 C CA . GLU A 1 210 ? -9.898 15.013 36.361 1.00 55.91 210 GLU A CA 1
ATOM 1671 C C . GLU A 1 210 ? -9.399 15.491 34.988 1.00 55.91 210 GLU A C 1
ATOM 1673 O O . GLU A 1 210 ? -8.842 14.671 34.253 1.00 55.91 210 GLU A O 1
ATOM 1678 N N . PRO A 1 211 ? -9.567 16.779 34.619 1.00 53.88 211 PRO A N 1
ATOM 1679 C CA . PRO A 1 211 ? -8.933 17.318 33.421 1.00 53.88 211 PRO A CA 1
ATOM 1680 C C . PRO A 1 211 ? -7.420 17.162 33.587 1.00 53.88 211 PRO A C 1
ATOM 1682 O O . PRO A 1 211 ? -6.798 17.845 34.401 1.00 53.88 211 PRO A O 1
ATOM 1685 N N . THR A 1 212 ? -6.847 16.195 32.878 1.00 52.25 212 THR A N 1
ATOM 1686 C CA . THR A 1 212 ? -5.411 15.938 32.869 1.00 52.25 212 THR A CA 1
ATOM 1687 C C . THR A 1 212 ? -4.664 17.201 32.436 1.00 52.25 212 THR A C 1
ATOM 1689 O O . THR A 1 212 ? -5.144 17.944 31.587 1.00 52.25 212 THR A O 1
ATOM 1692 N N . GLU A 1 213 ? -3.465 17.443 32.984 1.00 47.91 213 GLU A N 1
ATOM 1693 C CA . GLU A 1 213 ? -2.557 18.498 32.480 1.00 47.91 213 GLU A CA 1
ATOM 1694 C C . GLU A 1 213 ? -2.233 18.323 30.984 1.00 47.91 213 GLU A C 1
ATOM 1696 O O . GLU A 1 213 ? -1.859 19.285 30.317 1.00 47.91 213 GLU A O 1
ATOM 1701 N N . TYR A 1 214 ? -2.404 17.103 30.462 1.00 50.81 214 TYR A N 1
ATOM 1702 C CA . TYR A 1 214 ? -2.530 16.838 29.035 1.00 50.81 214 TYR A CA 1
ATOM 1703 C C . TYR A 1 214 ? -3.931 17.241 28.562 1.00 50.81 214 TYR A C 1
ATOM 1705 O O . TYR A 1 214 ? -4.899 16.489 28.709 1.00 50.81 214 TYR A O 1
ATOM 1713 N N . ASP A 1 215 ? -4.012 18.450 28.011 1.00 54.72 215 ASP A N 1
ATOM 1714 C CA . ASP A 1 215 ? -5.141 18.932 27.221 1.00 54.72 215 ASP A CA 1
ATOM 1715 C C . ASP A 1 215 ? -5.024 18.277 25.842 1.00 54.72 215 ASP A C 1
ATOM 1717 O O . ASP A 1 215 ? -4.407 18.835 24.938 1.00 54.72 215 ASP A O 1
ATOM 1721 N N . TRP A 1 216 ? -5.516 17.039 25.704 1.00 62.22 216 TRP A N 1
ATOM 1722 C CA . TRP A 1 216 ? -5.708 16.447 24.380 1.00 62.22 216 TRP A CA 1
ATOM 1723 C C . TRP A 1 216 ? -6.548 17.440 23.589 1.00 62.22 216 TRP A C 1
ATOM 1725 O O . TRP A 1 216 ? -7.712 17.687 23.940 1.00 62.22 216 TRP A O 1
ATOM 1735 N N . GLU A 1 217 ? -5.945 18.092 22.595 1.00 61.81 217 GLU A N 1
ATOM 1736 C CA . GLU A 1 217 ? -6.625 19.174 21.911 1.00 61.81 217 GLU A CA 1
ATOM 1737 C C . GLU A 1 217 ? -7.918 18.603 21.328 1.00 61.81 217 GLU A C 1
ATOM 1739 O O . GLU A 1 217 ? -7.943 17.555 20.683 1.00 61.81 217 GLU A O 1
ATOM 1744 N N . ARG A 1 218 ? -9.049 19.276 21.572 1.00 59.06 218 ARG A N 1
ATOM 1745 C CA . ARG A 1 218 ? -10.376 18.775 21.156 1.00 59.06 218 ARG A CA 1
ATOM 1746 C C . ARG A 1 218 ? -10.455 18.423 19.668 1.00 59.06 218 ARG A C 1
ATOM 1748 O O . ARG A 1 218 ? -11.342 17.675 19.264 1.00 59.06 218 ARG A O 1
ATOM 1755 N N . ASN A 1 219 ? -9.554 19.000 18.881 1.00 65.19 219 ASN A N 1
ATOM 1756 C CA . ASN A 1 219 ? -9.459 18.832 17.449 1.00 65.19 219 ASN A CA 1
ATOM 1757 C C . ASN A 1 219 ? -8.368 17.842 17.014 1.00 65.19 219 ASN A C 1
ATOM 1759 O O . ASN A 1 219 ? -8.240 17.685 15.818 1.00 65.19 219 ASN A O 1
ATOM 1763 N N . SER A 1 220 ? -7.613 17.183 17.897 1.00 81.75 220 SER A N 1
ATOM 1764 C CA . SER A 1 220 ? -6.597 16.182 17.514 1.00 81.75 220 SER A CA 1
ATOM 1765 C C . SER A 1 220 ? -6.882 14.785 18.059 1.00 81.75 220 SER A C 1
ATOM 1767 O O . SER A 1 220 ? -6.239 13.839 17.637 1.00 81.75 220 SER A O 1
ATOM 1769 N N . ILE A 1 221 ? -7.881 14.607 18.934 1.00 89.12 221 ILE A N 1
ATOM 1770 C CA . ILE A 1 221 ? -8.057 13.343 19.678 1.00 89.12 221 ILE A CA 1
ATOM 1771 C C . ILE A 1 221 ? -8.116 12.074 18.810 1.00 89.12 221 ILE A C 1
ATOM 1773 O O . ILE A 1 221 ? -7.678 11.015 19.239 1.00 89.12 221 ILE A O 1
ATOM 1777 N N . TRP A 1 222 ? -8.660 12.157 17.592 1.00 93.25 222 TRP A N 1
ATOM 1778 C CA . TRP A 1 222 ? -8.666 11.010 16.680 1.00 93.25 222 TRP A CA 1
ATOM 1779 C C . TRP A 1 222 ? -7.269 10.713 16.121 1.00 93.25 222 TRP A C 1
ATOM 1781 O O . TRP A 1 222 ? -6.869 9.558 16.070 1.00 93.25 222 TRP A O 1
ATOM 1791 N N . GLU A 1 223 ? -6.508 11.749 15.773 1.00 90.88 223 GLU A N 1
ATOM 1792 C CA . GLU A 1 223 ? -5.105 11.628 15.353 1.00 90.88 223 GLU A CA 1
ATOM 1793 C C . GLU A 1 223 ? -4.266 11.035 16.496 1.00 90.88 223 GLU A C 1
ATOM 1795 O O . GLU A 1 223 ? -3.472 10.124 16.279 1.00 90.88 223 GLU A O 1
ATOM 1800 N N . ASP A 1 224 ? -4.533 11.455 17.735 1.00 90.69 224 ASP A N 1
ATOM 1801 C CA . ASP A 1 224 ? -3.901 10.892 18.928 1.00 90.69 224 ASP A CA 1
ATOM 1802 C C . ASP A 1 224 ? -4.239 9.398 19.105 1.00 90.69 224 ASP A C 1
ATOM 1804 O O . ASP A 1 224 ? -3.375 8.600 19.465 1.00 90.69 224 ASP A O 1
ATOM 1808 N N . VAL A 1 225 ? -5.480 8.979 18.825 1.00 92.50 225 VAL A N 1
ATOM 1809 C CA . VAL A 1 225 ? -5.867 7.553 18.829 1.00 92.50 225 VAL A CA 1
ATOM 1810 C C . VAL A 1 225 ? -5.101 6.782 17.748 1.00 92.50 225 VAL A C 1
ATOM 1812 O O . VAL A 1 225 ? -4.666 5.656 17.987 1.00 92.50 225 VAL A O 1
ATOM 1815 N N . GLN A 1 226 ? -4.892 7.386 16.577 1.00 91.94 226 GLN A N 1
ATOM 1816 C CA . GLN A 1 226 ? -4.112 6.790 15.491 1.00 91.94 226 GLN A CA 1
ATOM 1817 C C . GLN A 1 226 ? -2.611 6.698 15.822 1.00 91.94 226 GLN A C 1
ATOM 1819 O O . GLN A 1 226 ? -1.939 5.773 15.358 1.00 91.94 226 GLN A O 1
ATOM 1824 N N . GLU A 1 227 ? -2.071 7.609 16.634 1.00 89.31 227 GLU A N 1
ATOM 1825 C CA . GLU A 1 227 ? -0.643 7.672 16.972 1.00 89.31 227 GLU A CA 1
ATOM 1826 C C . GLU A 1 227 ? -0.267 6.867 18.228 1.00 89.31 227 GLU A C 1
ATOM 1828 O O . GLU A 1 227 ? 0.767 6.192 18.245 1.00 89.31 227 GLU A O 1
ATOM 1833 N N . TYR A 1 228 ? -1.098 6.897 19.274 1.00 90.38 228 TYR A N 1
ATOM 1834 C CA . TYR A 1 228 ? -0.767 6.347 20.590 1.00 90.38 228 TYR A CA 1
ATOM 1835 C C . TYR A 1 228 ? -1.531 5.051 20.883 1.00 90.38 228 TYR A C 1
ATOM 1837 O O . TYR A 1 228 ? -2.712 5.074 21.228 1.00 90.38 228 TYR A O 1
ATOM 1845 N N . SER A 1 229 ? -0.828 3.911 20.854 1.00 89.00 229 SER A N 1
ATOM 1846 C CA . SER A 1 229 ? -1.412 2.583 21.128 1.00 89.00 229 SER A CA 1
ATOM 1847 C C . SER A 1 229 ? -2.170 2.518 22.459 1.00 89.00 229 SER A C 1
ATOM 1849 O O . SER A 1 229 ? -3.274 1.996 22.523 1.00 89.00 229 SER A O 1
ATOM 1851 N N . ALA A 1 230 ? -1.630 3.132 23.516 1.00 89.62 230 ALA A N 1
ATOM 1852 C CA . ALA A 1 230 ? -2.272 3.160 24.830 1.00 89.62 230 ALA A CA 1
ATOM 1853 C C . ALA A 1 230 ? -3.635 3.873 24.818 1.00 89.62 230 ALA A C 1
ATOM 1855 O O . ALA A 1 230 ? -4.505 3.544 25.623 1.00 89.62 230 ALA A O 1
ATOM 1856 N N . LEU A 1 231 ? -3.817 4.854 23.929 1.00 90.44 231 LEU A N 1
ATOM 1857 C CA . LEU A 1 231 ? -5.096 5.532 23.759 1.00 90.44 231 LEU A CA 1
ATOM 1858 C C . LEU A 1 231 ? -6.051 4.670 22.926 1.00 90.44 231 LEU A C 1
ATOM 1860 O O . LEU A 1 231 ? -7.207 4.502 23.313 1.00 90.44 231 LEU A O 1
ATOM 1864 N N . ALA A 1 232 ? -5.562 4.059 21.844 1.00 92.56 232 ALA A N 1
ATOM 1865 C CA . ALA A 1 232 ? -6.331 3.114 21.036 1.00 92.56 232 ALA A CA 1
ATOM 1866 C C . ALA A 1 232 ? -6.864 1.924 21.858 1.00 92.56 232 ALA A C 1
ATOM 1868 O O . ALA A 1 232 ? -8.055 1.617 21.791 1.00 92.56 232 ALA A O 1
ATOM 1869 N N . ASP A 1 233 ? -6.028 1.331 22.715 1.00 91.62 233 ASP A N 1
ATOM 1870 C CA . ASP A 1 233 ? -6.372 0.204 23.597 1.00 91.62 233 ASP A CA 1
ATOM 1871 C C . ASP A 1 233 ? -7.545 0.507 24.545 1.00 91.62 233 ASP A C 1
ATOM 1873 O O . ASP A 1 233 ? -8.257 -0.398 24.997 1.00 91.62 233 ASP A O 1
ATOM 1877 N N . VAL A 1 234 ? -7.749 1.786 24.866 1.00 91.69 234 VAL A N 1
ATOM 1878 C CA . VAL A 1 234 ? -8.853 2.255 25.709 1.00 91.69 234 VAL A CA 1
ATOM 1879 C C . VAL A 1 234 ? -10.066 2.625 24.859 1.00 91.69 234 VAL A C 1
ATOM 1881 O O . VAL A 1 234 ? -11.186 2.220 25.176 1.00 91.69 234 VAL A O 1
ATOM 1884 N N . VAL A 1 235 ? -9.853 3.383 23.781 1.00 94.00 235 VAL A N 1
ATOM 1885 C CA . VAL A 1 235 ? -10.928 3.997 22.995 1.00 94.00 235 VAL A CA 1
ATOM 1886 C C . VAL A 1 235 ? -11.630 2.991 22.088 1.00 94.00 235 VAL A C 1
ATOM 1888 O O . VAL A 1 235 ? -12.856 2.879 22.125 1.00 94.00 235 VAL A O 1
ATOM 1891 N N . LEU A 1 236 ? -10.885 2.234 21.284 1.00 95.12 236 LEU A N 1
ATOM 1892 C CA . LEU A 1 236 ? -11.466 1.422 20.214 1.00 95.12 236 LEU A CA 1
ATOM 1893 C C . LEU A 1 236 ? -12.386 0.298 20.727 1.00 95.12 236 LEU A C 1
ATOM 1895 O O . LEU A 1 236 ? -13.484 0.151 20.183 1.00 95.12 236 LEU A O 1
ATOM 1899 N N . PRO A 1 237 ? -12.056 -0.443 21.811 1.00 94.56 237 PRO A N 1
ATOM 1900 C CA . PRO A 1 237 ? -12.968 -1.458 22.341 1.00 94.56 237 PRO A CA 1
ATOM 1901 C C . PRO A 1 237 ? -14.297 -0.880 22.840 1.00 94.56 237 PRO A C 1
ATOM 1903 O O . PRO A 1 237 ? -15.315 -1.570 22.810 1.00 94.56 237 PRO A O 1
ATOM 1906 N N . LYS A 1 238 ? -14.296 0.373 23.316 1.00 94.44 238 LYS A N 1
ATOM 1907 C CA . LYS A 1 238 ? -15.505 1.070 23.772 1.00 94.44 238 LYS A CA 1
ATOM 1908 C C . LYS A 1 238 ? -16.369 1.511 22.604 1.00 94.44 238 LYS A C 1
ATOM 1910 O O . LYS A 1 238 ? -17.562 1.227 22.608 1.00 94.44 238 LYS A O 1
ATOM 1915 N N . LEU A 1 239 ? -15.758 2.099 21.577 1.00 95.06 239 LEU A N 1
ATOM 1916 C CA . LEU A 1 239 ? -16.460 2.425 20.336 1.00 95.06 239 LEU A CA 1
ATOM 1917 C C . LEU A 1 239 ? -17.065 1.170 19.693 1.00 95.06 239 LEU A C 1
ATOM 1919 O O . LEU A 1 239 ? -18.202 1.197 19.227 1.00 95.06 239 LEU A O 1
ATOM 1923 N N . PHE A 1 240 ? -16.347 0.044 19.727 1.00 95.12 240 PHE A N 1
ATOM 1924 C CA . PHE A 1 240 ? -16.870 -1.241 19.265 1.00 95.12 240 PHE A CA 1
ATOM 1925 C C . PHE A 1 240 ? -18.105 -1.693 20.055 1.00 95.12 240 PHE A C 1
ATOM 1927 O O . PHE A 1 240 ? -19.120 -2.072 19.466 1.00 95.12 240 PHE A O 1
ATOM 1934 N N . GLU A 1 241 ? -18.025 -1.650 21.389 1.00 94.75 241 GLU A N 1
ATOM 1935 C CA . GLU A 1 241 ? -19.118 -2.020 22.294 1.00 94.75 241 GLU A CA 1
ATOM 1936 C C . GLU A 1 241 ? -20.353 -1.133 22.074 1.00 94.75 241 GLU A C 1
ATOM 1938 O O . GLU A 1 241 ? -21.475 -1.637 22.079 1.00 94.75 241 GLU A O 1
ATOM 1943 N N . GLU A 1 242 ? -20.167 0.160 21.807 1.00 93.62 242 GLU A N 1
ATOM 1944 C CA . GLU A 1 242 ? -21.259 1.092 21.506 1.00 93.62 242 GLU A CA 1
ATOM 1945 C C . GLU A 1 242 ? -21.991 0.758 20.201 1.00 93.62 242 GLU A C 1
ATOM 1947 O O . GLU A 1 242 ? -23.217 0.868 20.149 1.00 93.62 242 GLU A O 1
ATOM 1952 N N . GLN A 1 243 ? -21.274 0.318 19.162 1.00 94.12 243 GLN A N 1
ATOM 1953 C CA . GLN A 1 243 ? -21.893 -0.028 17.875 1.00 94.12 243 GLN A CA 1
ATOM 1954 C C . GLN A 1 243 ? -22.513 -1.426 17.858 1.00 94.12 243 GLN A C 1
ATOM 1956 O O . GLN A 1 243 ? -23.541 -1.649 17.221 1.00 94.12 243 GLN A O 1
ATOM 1961 N N . THR A 1 244 ? -21.893 -2.390 18.536 1.00 92.12 244 THR A N 1
ATOM 1962 C CA . THR A 1 244 ? -22.297 -3.805 18.455 1.00 92.12 244 THR A CA 1
ATOM 1963 C C . THR A 1 244 ? -23.098 -4.280 19.668 1.00 92.12 244 THR A C 1
ATOM 1965 O O . THR A 1 244 ? -23.723 -5.341 19.625 1.00 92.12 244 THR A O 1
ATOM 1968 N N . GLY A 1 245 ? -23.098 -3.511 20.759 1.00 91.62 245 GLY A N 1
ATOM 1969 C CA . GLY A 1 245 ? -23.713 -3.866 22.037 1.00 91.62 245 GLY A CA 1
ATOM 1970 C C . GLY A 1 245 ? -22.933 -4.906 22.850 1.00 91.62 245 GLY A C 1
ATOM 1971 O O . GLY A 1 245 ? -23.421 -5.333 23.898 1.00 91.62 245 GLY A O 1
ATOM 1972 N N . THR A 1 246 ? -21.758 -5.348 22.385 1.00 90.12 246 THR A N 1
ATOM 1973 C CA . THR A 1 246 ? -20.894 -6.303 23.093 1.00 90.12 246 THR A CA 1
ATOM 1974 C C . THR A 1 246 ? -19.417 -6.026 22.837 1.00 90.12 246 THR A C 1
ATOM 1976 O O . THR A 1 246 ? -19.032 -5.562 21.771 1.00 90.12 246 THR A O 1
ATOM 1979 N N . ARG A 1 247 ? -18.562 -6.359 23.803 1.00 86.25 247 ARG A N 1
ATOM 1980 C CA . ARG A 1 247 ? -17.107 -6.225 23.667 1.00 86.25 247 ARG A CA 1
ATOM 1981 C C . ARG A 1 247 ? -16.429 -7.475 23.092 1.00 86.25 247 ARG A C 1
ATOM 1983 O O . ARG A 1 247 ? -15.312 -7.381 22.593 1.00 86.25 247 ARG A O 1
ATOM 1990 N N . ASP A 1 248 ? -17.097 -8.628 23.138 1.00 82.12 248 ASP A N 1
ATOM 1991 C CA . ASP A 1 248 ? -16.472 -9.939 22.892 1.00 82.12 248 ASP A CA 1
ATOM 1992 C C . ASP A 1 248 ? -15.974 -10.148 21.446 1.00 82.12 248 ASP A C 1
ATOM 1994 O O . ASP A 1 248 ? -15.138 -11.015 21.229 1.00 82.12 248 ASP A O 1
ATOM 1998 N N . GLY A 1 249 ? -16.440 -9.356 20.471 1.00 85.00 249 GLY A N 1
ATOM 1999 C CA . GLY A 1 249 ? -16.033 -9.458 19.059 1.00 85.00 249 GLY A CA 1
ATOM 2000 C C . GLY A 1 249 ? -14.929 -8.488 18.622 1.00 85.00 249 GLY A C 1
ATOM 2001 O O . GLY A 1 249 ? -14.523 -8.516 17.465 1.00 85.00 249 GLY A O 1
ATOM 2002 N N . TYR A 1 250 ? -14.441 -7.618 19.514 1.00 87.94 250 TYR A N 1
ATOM 2003 C CA . TYR A 1 250 ? -13.450 -6.598 19.147 1.00 87.94 250 TYR A CA 1
ATOM 2004 C C . TYR A 1 250 ? -12.121 -7.206 18.677 1.00 87.94 250 TYR A C 1
ATOM 2006 O O . TYR A 1 250 ? -11.477 -6.690 17.773 1.00 87.94 250 TYR A O 1
ATOM 2014 N N . THR A 1 251 ? -11.702 -8.323 19.266 1.00 86.44 251 THR A N 1
ATOM 2015 C CA . THR A 1 251 ? -10.455 -8.985 18.863 1.00 86.44 251 THR A CA 1
ATOM 2016 C C . THR A 1 251 ? -10.578 -9.719 17.532 1.00 86.44 251 THR A C 1
ATOM 2018 O O . THR A 1 251 ? -9.559 -10.003 16.919 1.00 86.44 251 THR A O 1
ATOM 2021 N N . ASP A 1 252 ? -11.798 -10.018 17.073 1.00 86.69 252 ASP A N 1
ATOM 2022 C CA . ASP A 1 252 ? -12.027 -10.791 15.844 1.00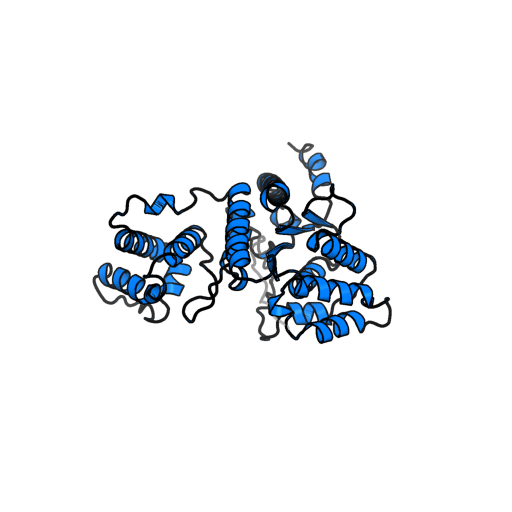 86.69 252 ASP A CA 1
ATOM 2023 C C . ASP A 1 252 ? -11.845 -9.944 14.576 1.00 86.69 252 ASP A C 1
ATOM 2025 O O . ASP A 1 252 ? -11.628 -10.485 13.495 1.00 86.69 252 ASP A O 1
ATOM 2029 N N . ILE A 1 253 ? -11.934 -8.615 14.699 1.00 85.00 253 ILE A N 1
ATOM 2030 C CA . ILE A 1 253 ? -11.684 -7.675 13.596 1.00 85.00 253 ILE A CA 1
ATOM 2031 C C . ILE A 1 253 ? -10.200 -7.319 13.451 1.00 85.00 253 ILE A C 1
ATOM 2033 O O . ILE A 1 253 ? -9.817 -6.716 12.452 1.00 85.00 253 ILE A O 1
ATOM 2037 N N . GLN A 1 254 ? -9.365 -7.676 14.430 1.00 79.94 254 GLN A N 1
ATOM 2038 C CA . GLN A 1 254 ? -7.930 -7.413 14.406 1.00 79.94 254 GLN A CA 1
ATOM 2039 C C . GLN A 1 254 ? -7.175 -8.687 14.005 1.00 79.94 254 GLN A C 1
ATOM 2041 O O . GLN A 1 254 ? -7.444 -9.758 14.556 1.00 79.94 254 GLN A O 1
ATOM 2046 N N . PRO A 1 255 ? -6.204 -8.614 13.080 1.00 75.56 255 PRO A N 1
ATOM 2047 C CA . PRO A 1 255 ? -5.401 -9.780 12.751 1.00 75.56 255 PRO A CA 1
ATOM 2048 C C . PRO A 1 255 ? -4.527 -10.166 13.951 1.00 75.56 255 PRO A C 1
ATOM 2050 O O . PRO A 1 255 ? -3.865 -9.323 14.554 1.00 75.56 255 PRO A O 1
ATOM 2053 N N . SER A 1 256 ? -4.477 -11.458 14.288 1.00 72.62 256 SER A N 1
ATOM 2054 C CA . SER A 1 256 ? -3.598 -11.957 15.359 1.00 72.62 256 SER A CA 1
ATOM 2055 C C . SER A 1 256 ? -2.109 -11.855 15.008 1.00 72.62 256 SER A C 1
ATOM 2057 O O . SER A 1 256 ? -1.261 -11.812 15.897 1.00 72.62 256 SER A O 1
ATOM 2059 N N . ASN A 1 257 ? -1.801 -11.875 13.711 1.00 79.12 257 ASN A N 1
ATOM 2060 C CA . ASN A 1 257 ? -0.498 -11.606 13.117 1.00 79.12 257 ASN A CA 1
ATOM 2061 C C . ASN A 1 257 ? -0.721 -11.211 11.651 1.00 79.12 257 ASN A C 1
ATOM 2063 O O . ASN A 1 257 ? -1.691 -11.667 11.046 1.00 79.12 257 ASN A O 1
ATOM 2067 N N . VAL A 1 258 ? 0.180 -10.416 11.081 1.00 85.94 258 VAL A N 1
ATOM 2068 C CA . VAL A 1 258 ? 0.173 -10.113 9.647 1.00 85.94 258 VAL A CA 1
ATOM 2069 C C . VAL A 1 258 ? 1.244 -10.955 8.971 1.00 85.94 258 VAL A C 1
ATOM 2071 O O . VAL A 1 258 ? 2.421 -10.591 8.954 1.00 85.94 258 VAL A O 1
ATOM 2074 N N . ASP A 1 259 ? 0.836 -12.100 8.436 1.00 92.06 259 ASP A N 1
ATOM 2075 C CA . ASP A 1 259 ? 1.677 -12.871 7.526 1.00 92.06 259 ASP A CA 1
ATOM 2076 C C . ASP A 1 259 ? 1.573 -12.331 6.080 1.00 92.06 259 ASP A C 1
ATOM 2078 O O . ASP A 1 259 ? 0.726 -11.474 5.795 1.00 92.06 259 ASP A O 1
ATOM 2082 N N . PRO A 1 260 ? 2.445 -12.782 5.159 1.00 95.19 260 PRO A N 1
ATOM 2083 C CA . PRO A 1 260 ? 2.443 -12.280 3.788 1.00 95.19 260 PRO A CA 1
ATOM 2084 C C . PRO A 1 260 ? 1.146 -12.541 3.022 1.00 95.19 260 PRO A C 1
ATOM 2086 O O . PRO A 1 260 ? 0.771 -11.723 2.185 1.00 95.19 260 PRO A O 1
ATOM 2089 N N . GLU A 1 261 ? 0.451 -13.649 3.300 1.00 95.25 261 GLU A N 1
ATOM 2090 C CA . GLU A 1 261 ? -0.819 -13.956 2.641 1.00 95.25 261 GLU A CA 1
ATOM 2091 C C . GLU A 1 261 ? -1.881 -12.942 3.075 1.00 95.25 261 GLU A C 1
ATOM 2093 O O . GLU A 1 261 ? -2.518 -12.312 2.229 1.00 95.25 261 GLU A O 1
ATOM 2098 N N . GLU A 1 262 ? -2.021 -12.718 4.384 1.00 94.19 262 GLU A N 1
ATOM 2099 C CA . GLU A 1 262 ? -2.970 -11.748 4.930 1.00 94.19 262 GLU A CA 1
ATOM 2100 C C . GLU A 1 262 ? -2.656 -10.320 4.468 1.00 94.19 262 GLU A C 1
ATOM 2102 O O . GLU A 1 262 ? -3.566 -9.566 4.124 1.00 94.19 262 GLU A O 1
ATOM 2107 N N . ALA A 1 263 ? -1.376 -9.946 4.372 1.00 95.75 263 ALA A N 1
ATOM 2108 C CA . ALA A 1 263 ? -0.995 -8.644 3.832 1.00 95.75 263 ALA A CA 1
ATOM 2109 C C . ALA A 1 263 ? -1.470 -8.450 2.388 1.00 95.75 263 ALA A C 1
ATOM 2111 O O . ALA A 1 263 ? -2.066 -7.418 2.077 1.00 95.75 263 ALA A O 1
ATOM 2112 N N . VAL A 1 264 ? -1.266 -9.434 1.509 1.00 97.31 264 VAL A N 1
ATOM 2113 C CA . VAL A 1 264 ? -1.713 -9.310 0.115 1.00 97.31 264 VAL A CA 1
ATOM 2114 C C . VAL A 1 264 ? -3.237 -9.369 0.010 1.00 97.31 264 VAL A C 1
ATOM 2116 O O . VAL A 1 264 ? -3.814 -8.566 -0.722 1.00 97.31 264 VAL A O 1
ATOM 2119 N N . ARG A 1 265 ? -3.920 -10.223 0.790 1.00 96.19 265 ARG A N 1
ATOM 2120 C CA . ARG A 1 265 ? -5.396 -10.223 0.872 1.00 96.19 265 ARG A CA 1
ATOM 2121 C C . ARG A 1 265 ? -5.930 -8.862 1.291 1.00 96.19 265 ARG A C 1
ATOM 2123 O O . ARG A 1 265 ? -6.914 -8.381 0.728 1.00 96.19 265 ARG A O 1
ATOM 2130 N N . ARG A 1 266 ? -5.272 -8.226 2.258 1.00 96.19 266 ARG A N 1
ATOM 2131 C CA . ARG A 1 266 ? -5.655 -6.906 2.740 1.00 96.19 266 ARG A CA 1
ATOM 2132 C C . ARG A 1 266 ? -5.442 -5.823 1.684 1.00 96.19 266 ARG A C 1
ATOM 2134 O O . ARG A 1 266 ? -6.331 -4.992 1.508 1.00 96.19 266 ARG A O 1
ATOM 2141 N N . LEU A 1 267 ? -4.313 -5.838 0.974 1.00 97.75 267 LEU A N 1
ATOM 2142 C CA . LEU A 1 267 ? -4.061 -4.931 -0.152 1.00 97.75 267 LEU A CA 1
ATOM 2143 C C . LEU A 1 267 ? -5.113 -5.097 -1.250 1.00 97.75 267 LEU A C 1
ATOM 2145 O O . LEU A 1 267 ? -5.681 -4.107 -1.706 1.00 97.75 267 LEU A O 1
ATOM 2149 N N . GLU A 1 268 ? -5.417 -6.340 -1.621 1.00 97.69 268 GLU A N 1
ATOM 2150 C CA . GLU A 1 268 ? -6.423 -6.644 -2.636 1.00 97.69 268 GLU A CA 1
ATOM 2151 C C . GLU A 1 268 ? -7.819 -6.199 -2.192 1.00 97.69 268 GLU A C 1
ATOM 2153 O O . GLU A 1 268 ? -8.548 -5.604 -2.976 1.00 97.69 268 GLU A O 1
ATOM 2158 N N . SER A 1 269 ? -8.175 -6.387 -0.919 1.00 96.12 269 SER A N 1
ATOM 2159 C CA . SER A 1 269 ? -9.445 -5.895 -0.376 1.00 96.12 269 SER A CA 1
ATOM 2160 C C . SER A 1 269 ? -9.562 -4.369 -0.443 1.00 96.12 269 SER A C 1
ATOM 2162 O O . SER A 1 269 ? -10.644 -3.859 -0.733 1.00 96.12 269 SER A O 1
ATOM 2164 N N . LEU A 1 270 ? -8.482 -3.630 -0.161 1.00 96.88 270 LEU A N 1
ATOM 2165 C CA . LEU A 1 270 ? -8.470 -2.169 -0.279 1.00 96.88 270 LEU A CA 1
ATOM 2166 C C . LEU A 1 270 ? -8.586 -1.741 -1.749 1.00 96.88 270 LEU A C 1
ATOM 2168 O O . LEU A 1 270 ? -9.413 -0.889 -2.073 1.00 96.88 270 LEU A O 1
ATOM 2172 N N . ARG A 1 271 ? -7.824 -2.382 -2.645 1.00 97.50 271 ARG A N 1
ATOM 2173 C CA . ARG A 1 271 ? -7.887 -2.159 -4.098 1.00 97.50 271 ARG A CA 1
ATOM 2174 C C . ARG A 1 271 ? -9.290 -2.394 -4.646 1.00 97.50 271 ARG A C 1
ATOM 2176 O O . ARG A 1 271 ? -9.827 -1.542 -5.338 1.00 97.50 271 ARG A O 1
ATOM 2183 N N . ASP A 1 272 ? -9.892 -3.529 -4.318 1.00 96.31 272 ASP A N 1
ATOM 2184 C CA . ASP A 1 272 ? -11.220 -3.941 -4.769 1.00 96.31 272 ASP A CA 1
ATOM 2185 C C . ASP A 1 272 ? -12.323 -3.015 -4.220 1.00 96.31 272 ASP A C 1
ATOM 2187 O O . ASP A 1 272 ? -13.351 -2.801 -4.862 1.00 96.31 272 ASP A O 1
ATOM 2191 N N . ALA A 1 273 ? -12.126 -2.396 -3.051 1.00 94.62 273 ALA A N 1
ATOM 2192 C CA . ALA A 1 273 ? -13.005 -1.320 -2.592 1.00 94.62 273 ALA A CA 1
ATOM 2193 C C . ALA A 1 273 ? -12.912 -0.083 -3.503 1.00 94.62 273 ALA A C 1
ATOM 2195 O O . ALA A 1 273 ? -13.948 0.460 -3.880 1.00 94.62 273 ALA A O 1
ATOM 2196 N N . ARG A 1 274 ? -11.698 0.322 -3.907 1.00 94.81 274 ARG A N 1
ATOM 2197 C CA . ARG A 1 274 ? -11.492 1.419 -4.871 1.00 94.81 274 ARG A CA 1
ATOM 2198 C C . ARG A 1 274 ? -12.049 1.072 -6.255 1.00 94.81 274 ARG A C 1
ATOM 2200 O O . ARG A 1 274 ? -12.681 1.910 -6.885 1.00 94.81 274 ARG A O 1
ATOM 2207 N N . ASP A 1 275 ? -11.873 -0.167 -6.708 1.00 94.50 275 ASP A N 1
ATOM 2208 C CA . ASP A 1 275 ? -12.333 -0.661 -8.016 1.00 94.50 275 ASP A CA 1
ATOM 2209 C C . ASP A 1 275 ? -13.848 -0.492 -8.207 1.00 94.50 275 ASP A C 1
ATOM 2211 O O . ASP A 1 275 ? -14.321 -0.233 -9.306 1.00 94.50 275 ASP A O 1
ATOM 2215 N N . ARG A 1 276 ? -14.620 -0.564 -7.114 1.00 93.06 276 ARG A N 1
ATOM 2216 C CA . ARG A 1 276 ? -16.071 -0.314 -7.116 1.00 93.06 276 ARG A CA 1
ATOM 2217 C C . ARG A 1 276 ? -16.454 1.165 -7.177 1.00 93.06 276 ARG A C 1
ATOM 2219 O O . ARG A 1 276 ? -17.610 1.465 -7.475 1.00 93.06 276 ARG A O 1
ATOM 2226 N N . GLU A 1 277 ? -15.539 2.062 -6.827 1.00 91.94 277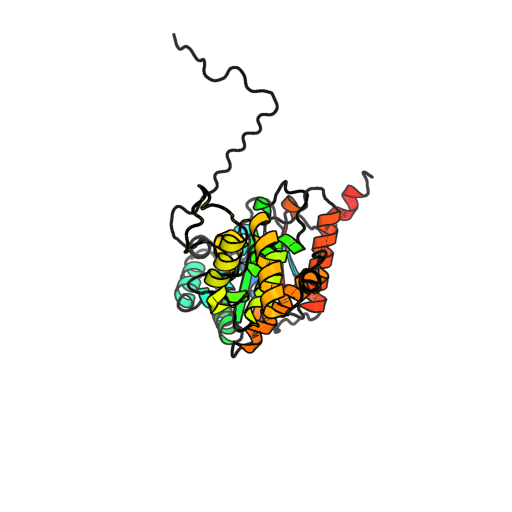 GLU A N 1
ATOM 2227 C CA . GLU A 1 277 ? -15.755 3.513 -6.817 1.00 91.94 277 GLU A CA 1
ATOM 2228 C C . GLU A 1 277 ? -15.313 4.172 -8.128 1.00 91.94 277 GLU A C 1
ATOM 2230 O O . GLU A 1 277 ? -15.927 5.151 -8.556 1.00 91.94 277 GLU A O 1
ATOM 2235 N N . PHE A 1 278 ? -14.278 3.637 -8.779 1.00 89.50 278 PHE A N 1
ATOM 2236 C CA . PHE A 1 278 ? -13.786 4.131 -10.062 1.00 89.50 278 PHE A CA 1
ATOM 2237 C C . PHE A 1 278 ? -14.480 3.444 -11.249 1.00 89.50 278 PHE A C 1
ATOM 2239 O O . PHE A 1 278 ? -14.765 2.254 -11.232 1.00 89.50 278 PHE A O 1
ATOM 2246 N N . ASP A 1 279 ? -14.682 4.182 -12.345 1.00 89.62 279 ASP A N 1
ATOM 2247 C CA . ASP A 1 279 ? -15.221 3.640 -13.608 1.00 89.62 279 ASP A CA 1
ATOM 2248 C C . ASP A 1 279 ? -14.184 2.828 -14.419 1.00 89.62 279 ASP A C 1
ATOM 2250 O O . ASP A 1 279 ? -14.435 2.443 -15.564 1.00 89.62 279 ASP A O 1
ATOM 2254 N N . LYS A 1 280 ? -12.994 2.606 -13.854 1.00 92.44 280 LYS A N 1
ATOM 2255 C CA . LYS A 1 280 ? -11.857 1.939 -14.488 1.00 92.44 280 LYS A CA 1
ATOM 2256 C C . LYS A 1 280 ? -11.164 1.000 -13.498 1.00 92.44 280 LYS A C 1
ATOM 2258 O O . LYS A 1 280 ? -11.149 1.315 -12.307 1.00 92.44 280 LYS A O 1
ATOM 2263 N N . PRO A 1 281 ? -10.581 -0.116 -13.974 1.00 95.31 281 PRO A N 1
ATOM 2264 C CA . PRO A 1 281 ? -9.887 -1.068 -13.118 1.00 95.31 281 PRO A CA 1
ATOM 2265 C C . PRO A 1 281 ? -8.779 -0.392 -12.309 1.00 95.31 281 PRO A C 1
ATOM 2267 O O . PRO A 1 281 ? -7.987 0.391 -12.843 1.00 95.31 281 PRO A O 1
ATOM 2270 N N . VAL A 1 282 ? -8.717 -0.712 -11.019 1.00 97.38 282 VAL A N 1
ATOM 2271 C CA . VAL A 1 282 ? -7.692 -0.198 -10.109 1.00 97.38 282 VAL A CA 1
ATOM 2272 C C . VAL A 1 282 ? -6.508 -1.156 -10.073 1.00 97.38 282 VAL A C 1
ATOM 2274 O O . VAL A 1 282 ? -6.677 -2.355 -9.843 1.00 97.38 282 VAL A O 1
ATOM 2277 N N . LYS A 1 283 ? -5.300 -0.624 -10.256 1.00 97.44 283 LYS A N 1
ATOM 2278 C CA . LYS A 1 283 ? -4.030 -1.353 -10.184 1.00 97.44 283 LYS A CA 1
ATOM 2279 C C . LYS A 1 283 ? -3.185 -0.816 -9.027 1.00 97.44 283 LYS A C 1
ATOM 2281 O O . LYS A 1 283 ? -3.071 0.395 -8.864 1.00 97.44 283 LYS A O 1
ATOM 2286 N N . LEU A 1 284 ? -2.565 -1.698 -8.249 1.00 98.19 284 LEU A N 1
ATOM 2287 C CA . LEU A 1 284 ? -1.594 -1.331 -7.218 1.00 98.19 284 LEU A CA 1
ATOM 2288 C C . LEU A 1 284 ? -0.171 -1.594 -7.695 1.00 98.19 284 LEU A C 1
ATOM 2290 O O . LEU A 1 284 ? 0.117 -2.657 -8.245 1.00 98.19 284 LEU A O 1
ATOM 2294 N N . VAL A 1 285 ? 0.730 -0.658 -7.408 1.00 98.12 285 VAL A N 1
ATOM 2295 C CA . VAL A 1 285 ? 2.164 -0.809 -7.681 1.00 98.12 285 VAL A CA 1
ATOM 2296 C C . VAL A 1 285 ? 2.944 -0.681 -6.375 1.00 98.12 285 VAL A C 1
ATOM 2298 O O . VAL A 1 285 ? 3.132 0.410 -5.848 1.00 98.12 285 VAL A O 1
ATOM 2301 N N . LEU A 1 286 ? 3.405 -1.803 -5.829 1.00 98.06 286 LEU A N 1
ATOM 2302 C CA . LEU A 1 286 ? 4.236 -1.855 -4.629 1.00 98.06 286 LEU A CA 1
ATOM 2303 C C . LEU A 1 286 ? 5.697 -1.594 -5.006 1.00 98.06 286 LEU A C 1
ATOM 2305 O O . LEU A 1 286 ? 6.293 -2.362 -5.758 1.00 98.06 286 LEU A O 1
ATOM 2309 N N . LEU A 1 287 ? 6.296 -0.536 -4.465 1.00 97.94 287 LEU A N 1
ATOM 2310 C CA . LEU A 1 287 ? 7.682 -0.152 -4.735 1.00 97.94 287 LEU A CA 1
ATOM 2311 C C . LEU A 1 287 ? 8.514 -0.330 -3.463 1.00 97.94 287 LEU A C 1
ATOM 2313 O O . LEU A 1 287 ? 8.449 0.491 -2.550 1.00 97.94 287 LEU A O 1
ATOM 2317 N N . LEU A 1 288 ? 9.299 -1.404 -3.389 1.00 96.56 288 LEU A N 1
ATOM 2318 C CA . LEU A 1 288 ? 10.140 -1.712 -2.231 1.00 96.56 288 LEU A CA 1
ATOM 2319 C C . LEU A 1 288 ? 11.595 -1.341 -2.508 1.00 96.56 288 LEU A C 1
ATOM 2321 O O . LEU A 1 288 ? 12.310 -2.027 -3.242 1.00 96.56 288 LEU A O 1
ATOM 2325 N N . ASP A 1 289 ? 12.060 -0.262 -1.891 1.00 95.12 289 ASP A N 1
ATOM 2326 C CA . ASP A 1 289 ? 13.430 0.202 -2.056 1.00 95.12 289 ASP A CA 1
ATOM 2327 C C . ASP A 1 289 ? 14.361 -0.364 -0.975 1.00 95.12 289 ASP A C 1
ATOM 2329 O O . ASP A 1 289 ? 14.024 -0.407 0.211 1.00 95.12 289 ASP A O 1
ATOM 2333 N N . GLU A 1 290 ? 15.564 -0.754 -1.397 1.00 91.19 290 GLU A N 1
ATOM 2334 C CA . GLU A 1 290 ? 16.672 -1.239 -0.572 1.00 91.19 290 GLU A CA 1
ATOM 2335 C C . GLU A 1 290 ? 16.361 -2.534 0.200 1.00 91.19 290 GLU A C 1
ATOM 2337 O O . GLU A 1 290 ? 16.793 -2.727 1.344 1.00 91.19 290 GLU A O 1
ATOM 2342 N N . VAL A 1 291 ? 15.669 -3.483 -0.451 1.00 91.94 291 VAL A N 1
ATOM 2343 C CA . VAL A 1 291 ? 15.280 -4.761 0.178 1.00 91.94 291 VAL A CA 1
ATOM 2344 C C . VAL A 1 291 ? 16.495 -5.553 0.666 1.00 91.94 291 VAL A C 1
ATOM 2346 O O . VAL A 1 291 ? 16.452 -6.148 1.739 1.00 91.94 291 VAL A O 1
ATOM 2349 N N . SER A 1 292 ? 17.620 -5.512 -0.062 1.00 87.12 292 SER A N 1
ATOM 2350 C CA . SER A 1 292 ? 18.853 -6.204 0.348 1.00 87.12 292 SER A CA 1
ATOM 2351 C C . SER A 1 292 ? 19.413 -5.675 1.670 1.00 87.12 292 SER A C 1
ATOM 2353 O O . SER A 1 292 ? 19.902 -6.455 2.484 1.00 87.12 292 SER A O 1
ATOM 2355 N N . LEU A 1 293 ? 19.348 -4.359 1.897 1.00 84.62 293 LEU A N 1
ATOM 2356 C CA . LEU A 1 293 ? 19.860 -3.742 3.122 1.00 84.62 293 LEU A CA 1
ATOM 2357 C C . LEU A 1 293 ? 18.930 -3.990 4.311 1.00 84.62 293 LEU A C 1
ATOM 2359 O O . LEU A 1 293 ? 19.409 -4.153 5.433 1.00 84.62 293 LEU A O 1
ATOM 2363 N N . PHE A 1 294 ? 17.621 -4.065 4.066 1.00 88.81 294 PHE A N 1
ATOM 2364 C CA . PHE A 1 294 ? 16.642 -4.398 5.097 1.00 88.81 294 PHE A CA 1
ATOM 2365 C C . PHE A 1 294 ? 16.668 -5.873 5.509 1.00 88.81 294 PHE A C 1
ATOM 2367 O O . PHE A 1 294 ? 16.550 -6.172 6.701 1.00 88.81 294 PHE A O 1
ATOM 2374 N N . ILE A 1 295 ? 16.869 -6.786 4.553 1.00 88.19 295 ILE A N 1
ATOM 2375 C CA . ILE A 1 295 ? 17.121 -8.206 4.832 1.00 88.19 295 ILE A CA 1
ATOM 2376 C C . ILE A 1 295 ? 18.425 -8.345 5.619 1.00 88.19 295 ILE A C 1
ATOM 2378 O O . ILE A 1 295 ? 18.468 -9.026 6.642 1.00 88.19 295 ILE A O 1
ATOM 2382 N N . GLY A 1 296 ? 19.500 -7.685 5.175 1.00 84.00 296 GLY A N 1
ATOM 2383 C CA . GLY A 1 296 ? 20.811 -7.805 5.805 1.00 84.00 296 GLY A CA 1
ATOM 2384 C C . GLY A 1 296 ? 21.282 -9.262 5.823 1.00 84.00 296 GLY A C 1
ATOM 2385 O O . GLY A 1 296 ? 21.628 -9.822 4.787 1.00 84.00 296 GLY A O 1
ATOM 2386 N N . THR A 1 297 ? 21.297 -9.876 7.008 1.00 80.12 297 THR A N 1
ATOM 2387 C CA . THR A 1 297 ? 21.647 -11.295 7.215 1.00 80.12 297 THR A CA 1
ATOM 2388 C C . THR A 1 297 ? 20.488 -12.120 7.786 1.00 80.12 297 THR A C 1
ATOM 2390 O O . THR A 1 297 ? 20.718 -13.199 8.326 1.00 80.12 297 THR A O 1
ATOM 2393 N N . ASP A 1 298 ? 19.266 -11.593 7.748 1.00 83.12 298 ASP A N 1
ATOM 2394 C CA . ASP A 1 298 ? 18.069 -12.210 8.316 1.00 83.12 298 ASP A CA 1
ATOM 2395 C C . ASP A 1 298 ? 17.369 -13.090 7.265 1.00 83.12 298 ASP A C 1
ATOM 2397 O O . ASP A 1 298 ? 16.779 -12.596 6.303 1.00 83.12 298 ASP A O 1
ATOM 2401 N N . PHE A 1 299 ? 17.473 -14.413 7.420 1.00 82.56 299 PHE A N 1
ATOM 2402 C CA . PHE A 1 299 ? 16.889 -15.369 6.473 1.00 82.56 299 PHE A CA 1
ATOM 2403 C C . PHE A 1 299 ? 15.357 -15.422 6.548 1.00 82.56 299 PHE A C 1
ATOM 2405 O O . PHE A 1 299 ? 14.704 -15.710 5.541 1.00 82.56 299 PHE A O 1
ATOM 2412 N N . ASP A 1 300 ? 14.782 -15.111 7.709 1.00 87.25 300 ASP A N 1
ATOM 2413 C CA . ASP A 1 300 ? 13.334 -15.133 7.894 1.00 87.25 300 ASP A CA 1
ATOM 2414 C C . ASP A 1 300 ? 12.699 -14.011 7.063 1.00 87.25 300 ASP A C 1
ATOM 2416 O O . ASP A 1 300 ? 11.732 -14.250 6.346 1.00 87.25 300 ASP A O 1
ATOM 2420 N N . ARG A 1 301 ? 13.330 -12.829 7.023 1.00 88.88 301 ARG A N 1
ATOM 2421 C CA . ARG A 1 301 ? 12.930 -11.714 6.141 1.00 88.88 301 ARG A CA 1
ATOM 2422 C C . ARG A 1 301 ? 13.024 -12.059 4.660 1.00 88.88 301 ARG A C 1
ATOM 2424 O O . ARG A 1 301 ? 12.160 -11.670 3.881 1.00 88.88 301 ARG A O 1
ATOM 2431 N N . LEU A 1 302 ? 14.076 -12.769 4.251 1.00 89.06 302 LEU A N 1
ATOM 2432 C CA . LEU A 1 302 ? 14.205 -13.215 2.864 1.00 89.06 302 LEU A CA 1
ATOM 2433 C C . LEU A 1 302 ? 13.054 -14.154 2.481 1.00 89.06 302 LEU A C 1
ATOM 2435 O O . LEU A 1 302 ? 12.436 -13.976 1.434 1.00 89.06 302 LEU A O 1
ATOM 2439 N N . THR A 1 303 ? 12.765 -15.126 3.345 1.00 90.19 303 THR A N 1
ATOM 2440 C CA . THR A 1 303 ? 11.672 -16.084 3.142 1.00 90.19 303 THR A CA 1
ATOM 2441 C C . THR A 1 303 ? 10.319 -15.377 3.124 1.00 90.19 303 THR A C 1
ATOM 2443 O O . THR A 1 303 ? 9.473 -15.673 2.283 1.00 90.19 303 THR A O 1
ATOM 2446 N N . GLU A 1 304 ? 10.131 -14.394 4.004 1.00 92.94 304 GLU A N 1
ATOM 2447 C CA . GLU A 1 304 ? 8.931 -13.566 4.039 1.00 92.94 304 GLU A CA 1
ATOM 2448 C C . GLU A 1 304 ? 8.738 -12.791 2.729 1.00 92.94 304 GLU A C 1
ATOM 2450 O O . GLU A 1 304 ? 7.656 -12.844 2.155 1.00 92.94 304 GLU A O 1
ATOM 2455 N N . LEU A 1 305 ? 9.780 -12.128 2.213 1.00 93.69 305 LEU A N 1
ATOM 2456 C CA . LEU A 1 305 ? 9.709 -11.387 0.949 1.00 93.69 305 LEU A CA 1
ATOM 2457 C C . LEU A 1 305 ? 9.376 -12.297 -0.241 1.00 93.69 305 LEU A C 1
ATOM 2459 O O . LEU A 1 305 ? 8.608 -11.901 -1.114 1.00 93.69 305 LEU A O 1
ATOM 2463 N N . GLN A 1 306 ? 9.940 -13.507 -0.279 1.00 92.00 306 GLN A N 1
ATOM 2464 C CA . GLN A 1 306 ? 9.614 -14.500 -1.308 1.00 92.00 306 GLN A CA 1
ATOM 2465 C C . GLN A 1 306 ? 8.147 -14.925 -1.217 1.00 92.00 306 GLN A C 1
ATOM 2467 O O . GLN A 1 306 ? 7.441 -14.902 -2.218 1.00 92.00 306 GLN A O 1
ATOM 2472 N N . THR A 1 307 ? 7.673 -15.215 -0.005 1.00 95.25 307 THR A N 1
ATOM 2473 C CA . THR A 1 307 ? 6.272 -15.581 0.240 1.00 95.25 307 THR A CA 1
ATOM 2474 C C . THR A 1 307 ? 5.328 -14.423 -0.104 1.00 95.25 307 THR A C 1
ATOM 2476 O O . THR A 1 307 ? 4.247 -14.642 -0.640 1.00 95.25 307 THR A O 1
ATOM 2479 N N . LEU A 1 308 ? 5.723 -13.174 0.163 1.00 95.50 308 LEU A N 1
ATOM 2480 C CA . LEU A 1 308 ? 4.963 -11.984 -0.221 1.00 95.50 308 LEU A CA 1
ATOM 2481 C C . LEU A 1 308 ? 4.854 -11.869 -1.745 1.00 95.50 308 LEU A C 1
ATOM 2483 O O . LEU A 1 308 ? 3.758 -11.667 -2.254 1.00 95.50 308 LEU A O 1
ATOM 2487 N N . ALA A 1 309 ? 5.965 -12.035 -2.466 1.00 94.38 309 ALA A N 1
ATOM 2488 C CA . ALA A 1 309 ? 5.993 -12.003 -3.927 1.00 94.38 309 ALA A CA 1
ATOM 2489 C C . ALA A 1 309 ? 5.128 -13.118 -4.548 1.00 94.38 309 ALA A C 1
ATOM 2491 O O . ALA A 1 309 ? 4.348 -12.849 -5.459 1.00 94.38 309 ALA A O 1
ATOM 2492 N N . GLU A 1 310 ? 5.201 -14.343 -4.019 1.00 94.56 310 GLU A N 1
ATOM 2493 C CA . GLU A 1 310 ? 4.341 -15.461 -4.442 1.00 94.56 310 GLU A CA 1
ATOM 2494 C C . GLU A 1 310 ? 2.854 -15.139 -4.228 1.00 94.56 310 GLU A C 1
ATOM 2496 O O . GLU A 1 310 ? 2.042 -15.307 -5.135 1.00 94.56 310 GLU A O 1
ATOM 2501 N N . ASN A 1 311 ? 2.492 -14.591 -3.063 1.00 95.94 311 ASN A N 1
ATOM 2502 C CA . ASN A 1 311 ? 1.113 -14.183 -2.796 1.00 95.94 311 ASN A CA 1
ATOM 2503 C C . ASN A 1 311 ? 0.653 -13.027 -3.696 1.00 95.94 311 ASN A C 1
ATOM 2505 O O . ASN A 1 311 ? -0.515 -12.996 -4.076 1.00 95.94 311 ASN A O 1
ATOM 2509 N N . VAL A 1 312 ? 1.535 -12.090 -4.064 1.00 95.25 312 VAL A N 1
ATOM 2510 C CA . VAL A 1 312 ? 1.219 -11.034 -5.044 1.00 95.25 312 VAL A CA 1
ATOM 2511 C C . VAL A 1 312 ? 0.843 -11.642 -6.398 1.00 95.25 312 VAL A C 1
ATOM 2513 O O . VAL A 1 312 ? -0.123 -11.187 -7.007 1.00 95.25 312 VAL A O 1
ATOM 2516 N N . ASP A 1 313 ? 1.533 -12.695 -6.837 1.00 92.00 313 ASP A N 1
ATOM 2517 C CA . ASP A 1 313 ? 1.191 -13.398 -8.078 1.00 92.00 313 ASP A CA 1
ATOM 2518 C C . ASP A 1 313 ? -0.143 -14.150 -7.964 1.00 92.00 313 ASP A C 1
ATOM 2520 O O . ASP A 1 313 ? -1.014 -13.999 -8.825 1.00 92.00 313 ASP A O 1
ATOM 2524 N N . ASP A 1 314 ? -0.329 -14.914 -6.886 1.00 93.06 314 ASP A N 1
ATOM 2525 C CA . ASP A 1 314 ? -1.487 -15.797 -6.713 1.00 93.06 314 ASP A CA 1
ATOM 2526 C C . ASP A 1 314 ? -2.790 -15.045 -6.383 1.00 93.06 314 ASP A C 1
ATOM 2528 O O . ASP A 1 314 ? -3.864 -15.407 -6.871 1.00 93.06 314 ASP A O 1
ATOM 2532 N N . ILE A 1 315 ? -2.715 -14.014 -5.536 1.00 94.62 315 ILE A N 1
ATOM 2533 C CA . ILE A 1 315 ? -3.875 -13.253 -5.041 1.00 94.62 315 ILE A CA 1
ATOM 2534 C C . ILE A 1 315 ? -4.071 -11.975 -5.850 1.00 94.62 315 ILE A C 1
ATOM 2536 O O . ILE A 1 315 ? -5.205 -11.635 -6.182 1.00 94.62 315 ILE A O 1
ATOM 2540 N N . GLY A 1 316 ? -2.982 -11.268 -6.165 1.00 88.44 316 GLY A N 1
ATOM 2541 C CA . GLY A 1 316 ? -3.042 -9.991 -6.871 1.00 88.44 316 GLY A CA 1
ATOM 2542 C C . GLY A 1 316 ? -3.486 -10.131 -8.324 1.00 88.44 316 GLY A C 1
ATOM 2543 O O . GLY A 1 316 ? -4.072 -9.196 -8.864 1.00 88.44 316 GLY A O 1
ATOM 2544 N N . GLY A 1 317 ? -3.239 -11.280 -8.969 1.00 86.19 317 GLY A N 1
ATOM 2545 C CA . GLY A 1 317 ? -3.804 -11.611 -10.283 1.00 86.19 317 GLY A CA 1
ATOM 2546 C C . GLY A 1 317 ? -3.521 -10.568 -11.372 1.00 86.19 317 GLY A C 1
ATOM 2547 O O . GLY A 1 317 ? -4.401 -10.270 -12.176 1.00 86.19 317 GLY A O 1
ATOM 2548 N N . GLY A 1 318 ? -2.333 -9.950 -11.350 1.00 88.38 318 GLY A N 1
ATOM 2549 C CA . GLY A 1 318 ? -1.944 -8.867 -12.264 1.00 88.38 318 GLY A CA 1
ATOM 2550 C C . GLY A 1 318 ? -2.553 -7.493 -11.944 1.00 88.38 318 GLY A C 1
ATOM 2551 O O . GLY A 1 318 ? -2.286 -6.515 -12.644 1.00 88.38 318 GLY A O 1
ATOM 2552 N N . ASN A 1 319 ? -3.370 -7.382 -10.893 1.00 94.00 319 ASN A N 1
ATOM 2553 C CA . ASN A 1 319 ? -3.859 -6.104 -10.369 1.00 94.00 319 ASN A CA 1
ATOM 2554 C C . ASN A 1 319 ? -2.946 -5.511 -9.298 1.00 94.00 319 ASN A C 1
ATOM 2556 O O . ASN A 1 319 ? -3.056 -4.324 -9.007 1.00 94.00 319 ASN A O 1
ATOM 2560 N N . ILE A 1 320 ? -2.042 -6.310 -8.736 1.00 96.31 320 ILE A N 1
ATOM 2561 C CA . ILE A 1 320 ? -0.980 -5.860 -7.840 1.00 96.31 320 ILE A CA 1
ATOM 2562 C C . ILE A 1 320 ? 0.344 -6.241 -8.486 1.00 96.31 320 ILE A C 1
ATOM 2564 O O . ILE A 1 320 ? 0.557 -7.404 -8.812 1.00 96.31 320 ILE A O 1
ATOM 2568 N N . GLN A 1 321 ? 1.228 -5.266 -8.663 1.00 95.56 321 GLN A N 1
ATOM 2569 C CA . GLN A 1 321 ? 2.583 -5.475 -9.160 1.00 95.56 321 GLN A CA 1
ATOM 2570 C C . GLN A 1 321 ? 3.595 -5.050 -8.107 1.00 95.56 321 GLN A C 1
ATOM 2572 O O . GLN A 1 321 ? 3.399 -4.052 -7.419 1.00 95.56 321 GLN A O 1
ATOM 2577 N N . LEU A 1 322 ? 4.688 -5.793 -7.990 1.00 96.00 322 LEU A N 1
ATOM 2578 C CA . LEU A 1 322 ? 5.767 -5.527 -7.049 1.00 96.00 322 LEU A CA 1
ATOM 2579 C C . LEU A 1 322 ? 7.041 -5.188 -7.814 1.00 96.00 322 LEU A C 1
ATOM 2581 O O . LEU A 1 322 ? 7.480 -5.951 -8.667 1.00 96.00 322 LEU A O 1
ATOM 2585 N N . VAL A 1 323 ? 7.684 -4.081 -7.462 1.00 95.81 323 VAL A N 1
ATOM 2586 C CA . VAL A 1 323 ? 9.022 -3.720 -7.931 1.00 95.81 323 VAL A CA 1
ATOM 2587 C C . VAL A 1 323 ? 9.921 -3.546 -6.721 1.00 95.81 323 VAL A C 1
ATOM 2589 O O . VAL A 1 323 ? 9.683 -2.689 -5.874 1.00 95.81 323 VAL A O 1
ATOM 2592 N N . ALA A 1 324 ? 10.983 -4.338 -6.644 1.00 94.56 324 ALA A N 1
ATOM 2593 C CA . ALA A 1 324 ? 11.918 -4.317 -5.532 1.00 94.56 324 ALA A CA 1
ATOM 2594 C C . ALA A 1 324 ? 13.346 -4.028 -6.001 1.00 94.56 324 ALA A C 1
ATOM 2596 O O . ALA A 1 324 ? 13.825 -4.619 -6.972 1.00 94.56 324 ALA A O 1
ATOM 2597 N N . THR A 1 325 ? 14.064 -3.147 -5.298 1.00 92.94 325 THR A N 1
ATOM 2598 C CA . THR A 1 325 ? 15.476 -2.860 -5.599 1.00 92.94 325 THR A CA 1
ATOM 2599 C C . THR A 1 325 ? 16.409 -3.659 -4.707 1.00 92.94 325 THR A C 1
ATOM 2601 O O . THR A 1 325 ? 16.272 -3.709 -3.484 1.00 92.94 325 THR A O 1
ATOM 2604 N N . ALA A 1 326 ? 17.415 -4.265 -5.331 1.00 87.38 326 ALA A N 1
ATOM 2605 C CA . ALA A 1 326 ? 18.388 -5.108 -4.663 1.00 87.38 326 ALA A CA 1
ATOM 2606 C C . ALA A 1 326 ? 19.809 -4.856 -5.184 1.00 87.38 326 ALA A C 1
ATOM 2608 O O . ALA A 1 326 ? 20.031 -4.443 -6.325 1.00 87.38 326 ALA A O 1
ATOM 2609 N N . GLN A 1 327 ? 20.807 -5.099 -4.333 1.00 78.69 327 GLN A N 1
ATOM 2610 C CA . GLN A 1 327 ? 22.216 -4.898 -4.699 1.00 78.69 327 GLN A CA 1
ATOM 2611 C C . GLN A 1 327 ? 22.787 -6.057 -5.527 1.00 78.69 327 GLN A C 1
ATOM 2613 O O . GLN A 1 327 ? 23.701 -5.862 -6.327 1.00 78.69 327 GLN A O 1
ATOM 2618 N N . ALA A 1 328 ? 22.246 -7.259 -5.342 1.00 71.88 328 ALA A N 1
ATOM 2619 C CA . ALA A 1 328 ? 22.611 -8.473 -6.059 1.00 71.88 328 ALA A CA 1
ATOM 2620 C C . ALA A 1 328 ? 21.384 -9.379 -6.192 1.00 71.88 328 ALA A C 1
ATOM 2622 O O . ALA A 1 328 ? 20.419 -9.206 -5.444 1.00 71.88 328 ALA A O 1
ATOM 2623 N N . ASN A 1 329 ? 21.451 -10.344 -7.115 1.00 64.94 329 ASN A N 1
ATOM 2624 C CA . ASN A 1 329 ? 20.434 -11.380 -7.270 1.00 64.94 329 ASN A CA 1
ATOM 2625 C C . ASN A 1 329 ? 20.139 -12.021 -5.919 1.00 64.94 329 ASN A C 1
ATOM 2627 O O . ASN A 1 329 ? 21.009 -12.656 -5.323 1.00 64.94 329 ASN A O 1
ATOM 2631 N N . ILE A 1 330 ? 18.909 -11.846 -5.450 1.00 59.09 330 ILE A N 1
ATOM 2632 C CA . ILE A 1 330 ? 18.451 -12.378 -4.167 1.00 59.09 330 ILE A CA 1
ATOM 2633 C C . ILE A 1 330 ? 18.487 -13.919 -4.190 1.00 59.09 330 ILE A C 1
ATOM 2635 O O . ILE A 1 330 ? 18.799 -14.553 -3.184 1.00 59.09 330 ILE A O 1
ATOM 2639 N N . GLU A 1 331 ? 18.295 -14.519 -5.366 1.00 55.06 331 GLU A N 1
ATOM 2640 C CA . GLU A 1 331 ? 18.401 -15.964 -5.603 1.00 55.06 331 GLU A CA 1
ATOM 2641 C C . GLU A 1 331 ? 19.838 -16.505 -5.439 1.00 55.06 331 GLU A C 1
ATOM 2643 O O . GLU A 1 331 ? 20.036 -17.613 -4.941 1.00 55.06 331 GLU A O 1
ATOM 2648 N N . ASP A 1 332 ? 20.862 -15.697 -5.747 1.00 48.97 332 ASP A N 1
ATOM 2649 C CA . ASP A 1 332 ? 22.281 -16.071 -5.612 1.00 48.97 332 ASP A CA 1
ATOM 2650 C C . ASP A 1 332 ? 22.783 -16.017 -4.151 1.00 48.97 332 ASP A C 1
ATOM 2652 O O . ASP A 1 332 ? 23.941 -16.344 -3.859 1.00 48.97 332 ASP A O 1
ATOM 2656 N N . VAL A 1 333 ? 21.931 -15.598 -3.210 1.00 50.22 333 VAL A N 1
ATOM 2657 C CA . VAL A 1 333 ? 22.258 -15.477 -1.782 1.00 50.22 333 VAL A CA 1
ATOM 2658 C C . VAL A 1 333 ? 22.143 -16.835 -1.073 1.00 50.22 333 VAL A C 1
ATOM 2660 O O . VAL A 1 333 ? 22.948 -17.125 -0.187 1.00 50.22 333 VAL A O 1
ATOM 2663 N N . GLN A 1 334 ? 21.248 -17.732 -1.510 1.00 45.31 334 GLN A N 1
ATOM 2664 C CA . GLN A 1 334 ? 21.049 -19.053 -0.882 1.00 45.31 334 GLN A CA 1
ATOM 2665 C C . GLN A 1 334 ? 22.332 -19.917 -0.756 1.00 45.31 334 GLN A C 1
ATOM 2667 O O . GLN A 1 334 ? 22.558 -20.490 0.315 1.00 45.31 334 GLN A O 1
ATOM 2672 N N . PRO A 1 335 ? 23.233 -20.009 -1.759 1.00 41.03 335 PRO A N 1
ATOM 2673 C CA . PRO A 1 335 ? 24.388 -20.910 -1.684 1.00 41.03 335 PRO A CA 1
ATOM 2674 C C . PRO A 1 335 ? 25.512 -20.445 -0.743 1.00 41.03 335 PRO A C 1
ATOM 2676 O O . PRO A 1 335 ? 26.283 -21.274 -0.259 1.00 41.03 335 PRO A O 1
ATOM 2679 N N . ARG A 1 336 ? 25.657 -19.136 -0.481 1.00 40.06 336 ARG A N 1
ATOM 2680 C CA . ARG A 1 336 ? 26.787 -18.606 0.317 1.00 40.06 336 ARG A CA 1
ATOM 2681 C C . ARG A 1 336 ? 26.583 -18.738 1.824 1.00 40.06 336 ARG A C 1
ATOM 2683 O O . ARG A 1 336 ? 27.564 -18.904 2.552 1.00 40.06 336 ARG A O 1
ATOM 2690 N N . PHE A 1 337 ? 25.333 -18.712 2.277 1.00 41.84 337 PHE A N 1
ATOM 2691 C CA . PHE A 1 337 ? 24.989 -18.824 3.695 1.00 41.84 337 PHE A CA 1
ATOM 2692 C C . PHE A 1 337 ? 24.812 -20.281 4.147 1.00 41.84 337 PHE A C 1
ATOM 2694 O O . PHE A 1 337 ? 25.161 -20.600 5.279 1.00 41.84 337 PHE A O 1
ATOM 2701 N N . ALA A 1 338 ? 24.438 -21.200 3.245 1.00 35.44 338 ALA A N 1
ATOM 2702 C CA . ALA A 1 338 ? 24.428 -22.644 3.518 1.00 35.44 338 ALA A CA 1
ATOM 2703 C C . ALA A 1 338 ? 25.830 -23.240 3.787 1.00 35.44 338 ALA A C 1
ATOM 2705 O O . ALA A 1 338 ? 25.948 -24.332 4.336 1.00 35.44 338 ALA A O 1
ATOM 2706 N N . ALA A 1 339 ? 26.901 -22.532 3.414 1.00 35.53 339 ALA A N 1
ATOM 2707 C CA . ALA A 1 339 ? 28.284 -22.958 3.640 1.00 35.53 339 ALA A CA 1
ATOM 2708 C C . ALA A 1 339 ? 28.872 -22.507 4.995 1.00 35.53 339 ALA A C 1
ATOM 2710 O O . ALA A 1 339 ? 30.005 -22.875 5.303 1.00 35.53 339 ALA A O 1
ATOM 2711 N N . HIS A 1 340 ? 28.137 -21.714 5.785 1.00 36.41 340 HIS A N 1
ATOM 2712 C CA . HIS A 1 340 ? 28.589 -21.191 7.085 1.00 36.41 340 HIS A CA 1
ATOM 2713 C C . HIS A 1 340 ? 27.624 -21.506 8.247 1.00 36.41 340 HIS A C 1
ATOM 2715 O O . HIS A 1 340 ? 27.702 -20.853 9.287 1.00 36.41 340 HIS A O 1
ATOM 2721 N N . GLY A 1 341 ? 26.738 -22.494 8.073 1.00 30.72 341 GLY A N 1
ATOM 2722 C CA . GLY A 1 341 ? 25.901 -23.062 9.139 1.00 30.72 341 GLY A CA 1
ATOM 2723 C C . GLY A 1 341 ? 26.608 -24.139 9.952 1.00 30.72 341 GLY A C 1
ATOM 2724 O O . GLY A 1 341 ? 27.359 -24.935 9.339 1.00 30.72 341 GLY A O 1
#

InterPro domains:
  IPR027417 P-loop containing nucleoside triphosphate hydrolase [SSF52540] (33-334)

pLDDT: mean 82.34, std 17.93, range [30.72, 98.19]

Radius of gyration: 23.21 Å; chains: 1; bounding box: 74×52×65 Å